Protein AF-A0A2E8ULJ3-F1 (afdb_monomer_lite)

Foldseek 3Di:
DVVVVVVVCVVLVVVLVVQLCAQFAKKWKFDADPVRWTKIWIDGPSLLAQTAIETEPPADQPPPQDIDMDTPQDDDPAQPDDRFGGWHDWDSSHPNGKTWTWGNQDPVSQWTWIWIDASQFTATLNDTDGGDSYHYHYHYSVSTHRDDDDDVVVRVVVNDDPVVVVVVVCVVVVVVVVVVVVVPDDPDDDDDDDD

pLDDT: mean 82.96, std 14.12, range [41.94, 97.5]

Radius of gyration: 25.1 Å; chains: 1; bounding box: 86×31×74 Å

Secondary structure (DSSP, 8-state):
-HHHHHHHHHHHHHHHHHHHHTT--EEEEEEE-TTS-EEEEEEETTTTEEEEEEE-TTPPPPTT---EEEEE-S---TTEEETTEEEEEEE-SSTT-EEEEEES--TTSS-BEEEEEETTEEEETTEEE---TT-EEE--GGG-B-SPPPPHHHHHHHH---THHHHHHHHHHHHHHHHHHHTT-----------

Structure (mmCIF, N/CA/C/O backbone):
data_AF-A0A2E8ULJ3-F1
#
_entry.id   AF-A0A2E8ULJ3-F1
#
loop_
_atom_site.group_PDB
_atom_site.id
_atom_site.type_symbol
_atom_site.label_atom_id
_atom_site.label_alt_id
_atom_site.label_comp_id
_atom_site.label_asym_id
_atom_site.label_entity_id
_atom_site.label_seq_id
_atom_site.pdbx_PDB_ins_code
_atom_site.Cartn_x
_atom_site.Cartn_y
_atom_site.Cartn_z
_atom_site.occupancy
_atom_site.B_iso_or_equiv
_atom_site.auth_seq_id
_atom_site.auth_comp_id
_atom_site.auth_asym_id
_atom_site.auth_atom_id
_atom_site.pdbx_PDB_model_num
ATOM 1 N N . MET A 1 1 ? 19.382 2.116 -42.658 1.00 65.25 1 MET A N 1
ATOM 2 C CA . MET A 1 1 ? 19.207 3.024 -41.501 1.00 65.25 1 MET A CA 1
ATOM 3 C C . MET A 1 1 ? 17.878 2.790 -40.793 1.00 65.25 1 MET A C 1
ATOM 5 O O . MET A 1 1 ? 17.922 2.430 -39.629 1.00 65.25 1 MET A O 1
ATOM 9 N N . PHE A 1 2 ? 16.729 2.870 -41.477 1.00 78.81 2 PHE A N 1
ATOM 10 C CA . PHE A 1 2 ? 15.412 2.619 -40.860 1.00 78.81 2 PHE A CA 1
ATOM 11 C C . PHE A 1 2 ? 15.266 1.225 -40.217 1.00 78.81 2 PHE A C 1
ATOM 13 O O . PHE A 1 2 ? 14.928 1.130 -39.045 1.00 78.81 2 PHE A O 1
ATOM 20 N N . ALA A 1 3 ? 15.611 0.147 -40.934 1.00 82.12 3 ALA A N 1
ATOM 21 C CA . ALA A 1 3 ? 15.506 -1.218 -40.400 1.00 82.12 3 ALA A CA 1
ATOM 22 C C . ALA A 1 3 ? 16.392 -1.461 -39.162 1.00 82.12 3 ALA A C 1
ATOM 24 O O . ALA A 1 3 ? 15.977 -2.121 -38.217 1.00 82.12 3 ALA A O 1
ATOM 25 N N . VAL A 1 4 ? 17.595 -0.875 -39.144 1.00 79.38 4 VAL A N 1
ATOM 26 C CA . VAL A 1 4 ? 18.518 -0.952 -37.998 1.00 79.38 4 VAL A CA 1
ATOM 27 C C . VAL A 1 4 ? 17.953 -0.188 -36.799 1.00 79.38 4 VAL A C 1
ATOM 29 O O . VAL A 1 4 ? 18.009 -0.688 -35.681 1.00 79.38 4 VAL A O 1
ATOM 32 N N . ALA A 1 5 ? 17.366 0.990 -37.030 1.00 80.81 5 ALA A N 1
ATOM 33 C CA . ALA A 1 5 ? 16.712 1.765 -35.980 1.00 80.81 5 ALA A CA 1
ATOM 34 C C . ALA A 1 5 ? 15.500 1.024 -35.393 1.00 80.81 5 ALA A C 1
ATOM 36 O O . ALA A 1 5 ? 15.352 0.977 -34.177 1.00 80.81 5 ALA A O 1
ATOM 37 N N . LEU A 1 6 ? 14.676 0.396 -36.238 1.00 85.50 6 LEU A N 1
ATOM 38 C CA . LEU A 1 6 ? 13.510 -0.369 -35.796 1.00 85.50 6 LEU A CA 1
ATOM 39 C C . LEU A 1 6 ? 13.909 -1.610 -34.984 1.00 85.50 6 LEU A C 1
ATOM 41 O O . LEU A 1 6 ? 13.332 -1.860 -33.930 1.00 85.50 6 LEU A O 1
ATOM 45 N N . ALA A 1 7 ? 14.929 -2.350 -35.434 1.00 80.50 7 ALA A N 1
ATOM 46 C CA . ALA A 1 7 ? 15.459 -3.501 -34.704 1.00 80.50 7 ALA A CA 1
ATOM 47 C C . ALA A 1 7 ? 16.068 -3.093 -33.351 1.00 80.50 7 ALA A C 1
ATOM 49 O O . ALA A 1 7 ? 15.792 -3.725 -32.333 1.00 80.50 7 ALA A O 1
ATOM 50 N N . GLY A 1 8 ? 16.847 -2.005 -33.323 1.00 79.44 8 GLY A N 1
ATOM 51 C CA . GLY A 1 8 ? 17.406 -1.459 -32.086 1.00 79.44 8 GLY A CA 1
ATOM 52 C C . GLY A 1 8 ? 16.325 -0.993 -31.109 1.00 79.44 8 GLY A C 1
ATOM 53 O O . GLY A 1 8 ? 16.391 -1.313 -29.925 1.00 79.44 8 GLY A O 1
ATOM 54 N N . TYR A 1 9 ? 15.298 -0.298 -31.606 1.00 81.50 9 TYR A N 1
ATOM 55 C CA . TYR A 1 9 ? 14.150 0.115 -30.800 1.00 81.50 9 TYR A CA 1
ATOM 56 C C . TYR A 1 9 ? 13.403 -1.088 -30.219 1.00 81.50 9 TYR A C 1
ATOM 58 O O . TYR A 1 9 ? 13.153 -1.115 -29.019 1.00 81.50 9 TYR A O 1
ATOM 66 N N . GLY A 1 10 ? 13.095 -2.101 -31.036 1.00 83.38 10 GLY A N 1
ATOM 67 C CA . GLY A 1 10 ? 12.397 -3.304 -30.583 1.00 83.38 10 GLY A CA 1
ATOM 68 C C . GLY A 1 10 ? 13.157 -4.054 -29.489 1.00 83.38 10 GLY A C 1
ATOM 69 O O . GLY A 1 10 ? 12.551 -4.469 -28.503 1.00 83.38 10 GLY A O 1
ATOM 70 N N . LEU A 1 11 ? 14.484 -4.168 -29.614 1.00 81.69 11 LEU A N 1
ATOM 71 C CA . LEU A 1 11 ? 15.328 -4.793 -28.593 1.00 81.69 11 LEU A CA 1
ATOM 72 C C . LEU A 1 11 ? 15.318 -3.997 -27.281 1.00 81.69 11 LEU A C 1
ATOM 74 O O . LEU A 1 11 ? 15.063 -4.567 -26.223 1.00 81.69 11 LEU A O 1
ATOM 78 N N . LEU A 1 12 ? 15.558 -2.683 -27.345 1.00 81.62 12 LEU A N 1
ATOM 79 C CA . LEU A 1 12 ? 15.565 -1.818 -26.160 1.00 81.62 12 LEU A CA 1
ATOM 80 C C . LEU A 1 12 ? 14.196 -1.778 -25.475 1.00 81.62 12 LEU A C 1
ATOM 82 O O . LEU A 1 12 ? 14.127 -1.854 -24.254 1.00 81.62 12 LEU A O 1
ATOM 86 N N . TYR A 1 13 ? 13.118 -1.705 -26.255 1.00 81.00 13 TYR A N 1
ATOM 87 C CA . TYR A 1 13 ? 11.753 -1.732 -25.740 1.00 81.00 13 TYR A CA 1
ATOM 88 C C . TYR A 1 13 ? 11.424 -3.068 -25.068 1.00 81.00 13 TYR A C 1
ATOM 90 O O . TYR A 1 13 ? 10.817 -3.082 -24.002 1.00 81.00 13 TYR A O 1
ATOM 98 N N . SER A 1 14 ? 11.855 -4.189 -25.655 1.00 75.44 14 SER A N 1
ATOM 99 C CA . SER A 1 14 ? 11.634 -5.515 -25.065 1.00 75.44 14 SER A CA 1
ATOM 100 C C . SER A 1 14 ? 12.354 -5.637 -23.720 1.00 75.44 14 SER A C 1
ATOM 102 O O . SER A 1 14 ? 11.723 -5.995 -22.728 1.00 75.44 14 SER A O 1
ATOM 104 N N . LEU A 1 15 ? 13.627 -5.229 -23.655 1.00 77.50 15 LEU A N 1
ATOM 105 C CA . LEU A 1 15 ? 14.408 -5.213 -22.413 1.00 77.50 15 LEU A CA 1
ATOM 106 C C . LEU A 1 15 ? 13.792 -4.290 -21.351 1.00 77.50 15 LEU A C 1
ATOM 108 O O . LEU A 1 15 ? 13.643 -4.695 -20.203 1.00 77.50 15 LEU A O 1
ATOM 112 N N . ASP A 1 16 ? 13.391 -3.071 -21.723 1.00 73.94 16 ASP A N 1
ATOM 113 C CA . ASP A 1 16 ? 12.694 -2.145 -20.819 1.00 73.94 16 ASP A CA 1
ATOM 114 C C . ASP A 1 16 ? 11.387 -2.763 -20.305 1.00 73.94 16 ASP A C 1
ATOM 116 O O . ASP A 1 16 ? 11.124 -2.748 -19.106 1.00 73.94 16 ASP A O 1
ATOM 120 N N . SER A 1 17 ? 10.597 -3.390 -21.179 1.00 73.06 17 SER A N 1
ATOM 121 C CA . SER A 1 17 ? 9.335 -4.023 -20.792 1.00 73.06 17 SER A CA 1
ATOM 122 C C . SER A 1 17 ? 9.520 -5.175 -19.797 1.00 73.06 17 SER A C 1
ATOM 124 O O . SER A 1 17 ? 8.713 -5.324 -18.878 1.00 73.06 17 SER A O 1
ATOM 126 N N . GLU A 1 18 ? 10.595 -5.956 -19.928 1.00 71.88 18 GLU A N 1
ATOM 127 C CA . GLU A 1 18 ? 10.943 -7.028 -18.992 1.00 71.88 18 GLU A CA 1
ATOM 128 C C . GLU A 1 18 ? 11.419 -6.466 -17.651 1.00 71.88 18 GLU A C 1
ATOM 130 O O . GLU A 1 18 ? 10.955 -6.906 -16.598 1.00 71.88 18 GLU A O 1
ATOM 135 N N . LEU A 1 19 ? 12.264 -5.431 -17.675 1.00 70.88 19 LEU A N 1
ATOM 136 C CA . LEU A 1 19 ? 12.710 -4.735 -16.467 1.00 70.88 19 LEU A CA 1
ATOM 137 C C . LEU A 1 19 ? 11.534 -4.117 -15.701 1.00 70.88 19 LEU A C 1
ATOM 139 O O . LEU A 1 19 ? 11.497 -4.197 -14.475 1.00 70.88 19 LEU A O 1
ATOM 143 N N . ARG A 1 20 ? 10.548 -3.549 -16.408 1.00 69.81 20 ARG A N 1
ATOM 144 C CA . ARG A 1 20 ? 9.332 -2.978 -15.805 1.00 69.81 20 ARG A CA 1
ATOM 145 C C . ARG A 1 20 ? 8.455 -4.021 -15.126 1.00 69.81 20 ARG A C 1
ATOM 147 O O . ARG A 1 20 ? 7.898 -3.726 -14.069 1.00 69.81 20 ARG A O 1
ATOM 154 N N . ARG A 1 21 ? 8.345 -5.226 -15.703 1.00 67.44 21 ARG A N 1
ATOM 155 C CA . ARG A 1 21 ? 7.609 -6.351 -15.091 1.00 67.44 21 ARG A CA 1
ATOM 156 C C . ARG A 1 21 ? 8.246 -6.809 -13.780 1.00 67.44 21 ARG A C 1
ATOM 158 O O . ARG A 1 21 ? 7.522 -7.295 -12.914 1.00 67.44 21 ARG A O 1
ATOM 165 N N . GLY A 1 22 ? 9.545 -6.554 -13.606 1.00 72.12 22 GLY A N 1
ATOM 166 C CA . GLY A 1 22 ? 10.228 -6.549 -12.316 1.00 72.12 22 GLY A CA 1
ATOM 167 C C . GLY A 1 22 ? 9.938 -7.775 -11.448 1.00 72.12 22 GLY A C 1
ATOM 168 O O . GLY A 1 22 ? 9.750 -8.885 -11.936 1.00 72.12 22 GLY A O 1
ATOM 169 N N . ALA A 1 23 ? 9.888 -7.562 -10.135 1.00 80.88 23 ALA A N 1
ATOM 170 C CA . ALA A 1 23 ? 9.637 -8.606 -9.139 1.00 80.88 23 ALA A CA 1
ATOM 171 C C . ALA A 1 23 ? 8.136 -8.936 -8.951 1.00 80.88 23 ALA A C 1
ATOM 173 O O . ALA A 1 23 ? 7.778 -9.602 -7.978 1.00 80.88 23 ALA A O 1
ATOM 174 N N . GLY A 1 24 ? 7.261 -8.460 -9.846 1.00 89.19 24 GLY A N 1
ATOM 175 C CA . GLY A 1 24 ? 5.804 -8.488 -9.681 1.00 89.19 24 GLY A CA 1
ATOM 176 C C . GLY A 1 24 ? 5.277 -7.347 -8.795 1.00 89.19 24 GLY A C 1
ATOM 177 O O . GLY A 1 24 ? 6.071 -6.653 -8.159 1.00 89.19 24 GLY A O 1
ATOM 178 N N . PRO A 1 25 ? 3.958 -7.099 -8.772 1.00 94.31 25 PRO A N 1
ATOM 179 C CA . PRO A 1 25 ? 3.348 -5.985 -8.042 1.00 94.31 25 PRO A CA 1
ATOM 180 C C . PRO A 1 25 ? 3.240 -6.238 -6.536 1.00 94.31 25 PRO A C 1
ATOM 182 O O . PRO A 1 25 ? 3.412 -7.358 -6.058 1.00 94.31 25 PRO A O 1
ATOM 185 N N . TRP A 1 26 ? 2.902 -5.186 -5.789 1.00 95.94 26 TRP A N 1
ATOM 186 C CA . TRP A 1 26 ? 2.407 -5.337 -4.423 1.00 95.94 26 TRP A CA 1
ATOM 187 C C . TRP A 1 26 ? 0.987 -5.910 -4.431 1.00 95.94 26 TRP A C 1
ATOM 189 O O . TRP A 1 26 ? 0.138 -5.467 -5.210 1.00 95.94 26 TRP A O 1
ATOM 199 N N . GLU A 1 27 ? 0.717 -6.837 -3.520 1.00 96.94 27 GLU A N 1
ATOM 200 C CA . GLU A 1 27 ? -0.622 -7.341 -3.225 1.00 96.94 27 GLU A CA 1
ATOM 201 C C . GLU A 1 27 ? -0.965 -7.070 -1.763 1.00 96.94 27 GLU A C 1
ATOM 203 O O . GLU A 1 27 ? -0.152 -7.296 -0.865 1.00 96.94 27 GLU A O 1
ATOM 208 N N . MET A 1 28 ? -2.171 -6.563 -1.519 1.00 97.06 28 MET A N 1
ATOM 209 C CA . MET A 1 28 ? -2.672 -6.278 -0.180 1.00 97.06 28 MET A CA 1
ATOM 210 C C . MET A 1 28 ? -4.058 -6.874 0.011 1.00 97.06 28 MET A C 1
ATOM 212 O O . MET A 1 28 ? -5.015 -6.460 -0.643 1.00 97.06 28 MET A O 1
ATOM 216 N N . ASP A 1 29 ? -4.168 -7.805 0.950 1.00 96.88 29 ASP A N 1
ATOM 217 C CA . ASP A 1 29 ? -5.441 -8.351 1.399 1.00 96.88 29 ASP A CA 1
ATOM 218 C C . ASP A 1 29 ? -5.958 -7.520 2.568 1.00 96.88 29 ASP A C 1
ATOM 220 O O . ASP A 1 29 ? -5.349 -7.484 3.637 1.00 96.88 29 ASP A O 1
ATOM 224 N N . PHE A 1 30 ? -7.106 -6.884 2.379 1.00 96.81 30 PHE A N 1
ATOM 225 C CA . PHE A 1 30 ? -7.860 -6.230 3.437 1.00 96.81 30 PHE A CA 1
ATOM 226 C C . PHE A 1 30 ? -8.844 -7.250 3.995 1.00 96.81 30 PHE A C 1
ATOM 228 O O . PHE A 1 30 ? -9.686 -7.769 3.258 1.00 96.81 30 PHE A O 1
ATOM 235 N N . ALA A 1 31 ? -8.746 -7.547 5.285 1.00 95.81 31 ALA A N 1
ATO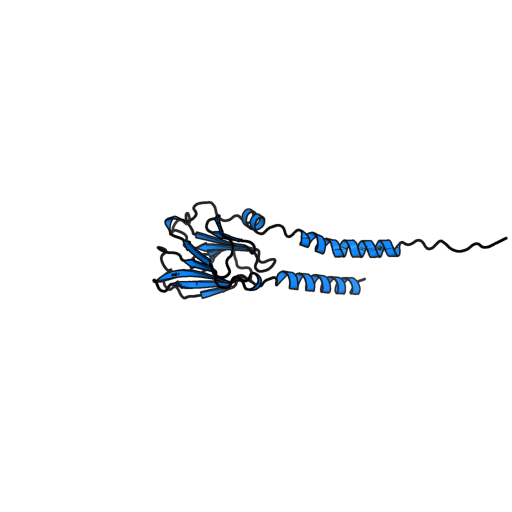M 236 C CA . ALA A 1 31 ? -9.550 -8.567 5.939 1.00 95.81 31 ALA A CA 1
ATOM 237 C C . ALA A 1 31 ? -9.887 -8.177 7.383 1.00 95.81 31 ALA A C 1
ATOM 239 O O . ALA A 1 31 ? -9.540 -7.099 7.866 1.00 95.81 31 ALA A O 1
ATOM 240 N N . VAL A 1 32 ? -10.578 -9.086 8.063 1.00 94.06 32 VAL A N 1
ATOM 241 C CA . VAL A 1 32 ? -10.870 -9.010 9.495 1.00 94.06 32 VAL A CA 1
ATOM 242 C C . VAL A 1 32 ? -10.099 -10.126 10.195 1.00 94.06 32 VAL A C 1
ATOM 244 O O . VAL A 1 32 ? -10.038 -11.250 9.685 1.00 94.06 32 VAL A O 1
ATOM 247 N N . SER A 1 33 ? -9.478 -9.823 11.331 1.00 91.25 33 SER A N 1
ATOM 248 C CA . SER A 1 33 ? -8.819 -10.815 12.177 1.00 91.25 33 SER A CA 1
ATOM 249 C C . SER A 1 33 ? -9.853 -11.704 12.879 1.00 91.25 33 SER A C 1
ATOM 251 O O . SER A 1 33 ? -11.041 -11.381 12.946 1.00 91.25 33 SER A O 1
ATOM 253 N N . GLY A 1 34 ? -9.413 -12.825 13.457 1.00 84.94 34 GLY A N 1
ATOM 254 C CA . GLY A 1 34 ? -10.296 -13.688 14.256 1.00 84.94 34 GLY A CA 1
ATOM 255 C C . GLY A 1 34 ? -10.888 -12.994 15.493 1.00 84.94 34 GLY A C 1
ATOM 256 O O . GLY A 1 34 ? -11.912 -13.438 16.003 1.00 84.94 34 GLY A O 1
ATOM 257 N N . ALA A 1 35 ? -10.274 -11.895 15.944 1.00 85.75 35 ALA A N 1
ATOM 258 C CA . ALA A 1 35 ? -10.754 -11.059 17.043 1.00 85.75 35 ALA A CA 1
ATOM 259 C C . ALA A 1 35 ? -11.716 -9.942 16.588 1.00 85.75 35 ALA A C 1
ATOM 261 O O . ALA A 1 35 ? -12.191 -9.174 17.419 1.00 85.75 35 ALA A O 1
ATOM 262 N N . GLY A 1 36 ? -12.011 -9.838 15.287 1.00 88.19 36 GLY A N 1
ATOM 263 C CA . GLY A 1 36 ? -12.854 -8.776 14.733 1.00 88.19 36 GLY A CA 1
ATOM 264 C C . GLY A 1 36 ? -12.107 -7.480 14.398 1.00 88.19 36 GLY A C 1
ATOM 265 O O . GLY A 1 36 ? -12.742 -6.507 14.000 1.00 88.19 36 GLY A O 1
ATOM 266 N N . GLU A 1 37 ? -10.778 -7.450 14.534 1.00 92.75 37 GLU A N 1
ATOM 267 C CA . GLU A 1 37 ? -9.961 -6.258 14.267 1.00 92.75 37 GLU A CA 1
ATOM 268 C C . GLU A 1 37 ? -9.667 -6.119 12.759 1.00 92.75 37 GLU A C 1
ATOM 270 O O . GLU A 1 37 ? -9.481 -7.133 12.074 1.00 92.75 37 GLU A O 1
ATOM 275 N N . PRO A 1 38 ? -9.595 -4.897 12.202 1.00 96.00 38 PRO A N 1
ATOM 276 C CA . PRO A 1 38 ? -9.147 -4.699 10.830 1.00 96.00 38 PRO A CA 1
ATOM 277 C C . PRO A 1 38 ? -7.704 -5.164 10.639 1.00 96.00 38 PRO A C 1
ATOM 279 O O . PRO A 1 38 ? -6.816 -4.835 11.429 1.00 96.00 38 PRO A O 1
ATOM 282 N N . VAL A 1 39 ? -7.458 -5.900 9.555 1.00 96.25 39 VAL A N 1
ATOM 283 C CA . VAL A 1 39 ? -6.127 -6.415 9.246 1.00 96.25 39 VAL A CA 1
ATOM 284 C C . VAL A 1 39 ? -5.786 -6.270 7.774 1.00 96.25 39 VAL A C 1
ATOM 286 O O . VAL A 1 39 ? -6.628 -6.438 6.889 1.00 96.25 39 VAL A O 1
ATOM 289 N N . VAL A 1 40 ? -4.526 -5.947 7.513 1.00 97.19 40 VAL A N 1
ATOM 290 C CA . VAL A 1 40 ? -3.972 -5.798 6.172 1.00 97.19 40 VAL A CA 1
ATOM 291 C C . VAL A 1 40 ? -2.800 -6.751 6.022 1.00 97.19 40 VAL A C 1
ATOM 293 O O . VAL A 1 40 ? -1.822 -6.652 6.758 1.00 97.19 40 VAL A O 1
ATOM 296 N N . ARG A 1 41 ? -2.868 -7.663 5.051 1.00 97.12 41 ARG A N 1
ATOM 297 C CA . ARG A 1 41 ? -1.767 -8.583 4.741 1.00 97.12 41 ARG A CA 1
ATOM 298 C C . ARG A 1 41 ? -1.107 -8.184 3.441 1.00 97.12 41 ARG A C 1
ATOM 300 O O . ARG A 1 41 ? -1.769 -8.095 2.416 1.00 97.12 41 ARG A O 1
ATOM 307 N N . ILE A 1 42 ? 0.197 -7.974 3.486 1.00 97.50 42 ILE A N 1
ATOM 308 C CA . ILE A 1 42 ? 1.011 -7.557 2.351 1.00 97.50 42 ILE A CA 1
ATOM 309 C C . ILE A 1 42 ? 1.758 -8.772 1.810 1.00 97.50 42 ILE A C 1
ATOM 311 O O . ILE A 1 42 ? 2.431 -9.490 2.560 1.00 97.50 42 ILE A O 1
ATOM 315 N N . ARG A 1 43 ? 1.667 -8.980 0.498 1.00 96.88 43 ARG A N 1
ATOM 316 C CA . ARG A 1 43 ? 2.436 -9.978 -0.241 1.00 96.88 43 ARG A CA 1
ATOM 317 C C . ARG A 1 43 ? 3.194 -9.333 -1.389 1.00 96.88 43 ARG A C 1
ATOM 319 O O . ARG A 1 43 ? 2.740 -8.369 -2.004 1.00 96.88 43 ARG A O 1
ATOM 326 N N . GLN A 1 44 ? 4.368 -9.886 -1.652 1.00 95.19 44 GLN A N 1
ATOM 327 C CA . GLN A 1 44 ? 5.198 -9.556 -2.796 1.00 95.19 44 GLN A CA 1
ATOM 328 C C . GLN A 1 44 ? 6.119 -10.756 -3.051 1.00 95.19 44 GLN A C 1
ATOM 330 O O . GLN A 1 44 ? 7.005 -11.061 -2.246 1.00 95.19 44 GLN A O 1
ATOM 335 N N . GLU A 1 45 ? 5.878 -11.472 -4.148 1.00 91.62 45 GLU A N 1
ATOM 336 C CA . GLU A 1 45 ? 6.552 -12.744 -4.421 1.00 91.62 45 GLU A CA 1
ATOM 337 C C . GLU A 1 45 ? 8.044 -12.584 -4.735 1.00 91.62 45 GLU A C 1
ATOM 339 O O . GLU A 1 45 ? 8.865 -13.293 -4.151 1.00 91.62 45 GLU A O 1
ATOM 344 N N . GLY A 1 46 ? 8.426 -11.646 -5.608 1.00 88.31 46 GLY A N 1
ATOM 345 C CA . GLY A 1 46 ? 9.822 -11.496 -6.035 1.00 88.31 46 GLY A CA 1
ATOM 346 C C . GLY A 1 46 ? 10.790 -10.962 -4.964 1.00 88.31 46 GLY A C 1
ATOM 347 O O . GLY A 1 46 ? 12.001 -11.072 -5.128 1.00 88.31 46 GLY A O 1
ATOM 348 N N . LEU A 1 47 ? 10.281 -10.437 -3.849 1.00 89.69 47 LEU A N 1
ATOM 349 C CA . LEU A 1 47 ? 11.006 -10.039 -2.638 1.00 89.69 47 LEU A CA 1
ATOM 350 C C . LEU A 1 47 ? 10.903 -11.110 -1.537 1.00 89.69 47 LEU A C 1
ATOM 352 O O . LEU A 1 47 ? 11.474 -10.946 -0.460 1.00 89.69 47 LEU A O 1
ATOM 356 N N . GLY A 1 48 ? 10.168 -12.203 -1.774 1.00 91.69 48 GLY A N 1
ATOM 357 C CA . GLY A 1 48 ? 9.978 -13.290 -0.814 1.00 91.69 48 GLY A CA 1
ATOM 358 C C . GLY A 1 48 ? 9.053 -12.948 0.361 1.00 91.69 48 GLY A C 1
ATOM 359 O O . GLY A 1 48 ? 9.109 -13.619 1.394 1.00 91.69 48 GLY A O 1
ATOM 360 N N . ILE A 1 49 ? 8.203 -11.926 0.230 1.00 94.31 49 ILE A N 1
ATOM 361 C CA . ILE A 1 49 ? 7.250 -11.492 1.259 1.00 94.31 49 ILE A CA 1
ATOM 362 C C . ILE A 1 49 ? 5.938 -12.255 1.051 1.00 94.31 49 ILE A C 1
ATOM 364 O O . ILE A 1 49 ? 5.156 -11.957 0.154 1.00 94.31 49 ILE A O 1
ATOM 368 N N . SER A 1 50 ? 5.686 -13.262 1.886 1.00 92.62 50 SER A N 1
ATOM 369 C CA . SER A 1 50 ? 4.537 -14.172 1.721 1.00 92.62 50 SER A CA 1
ATOM 370 C C . SER A 1 50 ? 3.280 -13.768 2.499 1.00 92.62 50 SER A C 1
ATOM 372 O O . SER A 1 50 ? 2.215 -14.354 2.299 1.00 92.62 50 SER A O 1
ATOM 374 N N . GLY A 1 51 ? 3.391 -12.792 3.398 1.00 91.62 51 GLY A N 1
ATOM 375 C CA . GLY A 1 51 ? 2.283 -12.347 4.239 1.00 91.62 51 GLY A CA 1
ATOM 376 C C . GLY A 1 51 ? 2.783 -11.569 5.444 1.00 91.62 51 GLY A C 1
ATOM 377 O O . GLY A 1 51 ? 2.805 -12.102 6.547 1.00 91.62 51 GLY A O 1
ATOM 378 N N . PHE A 1 52 ? 3.238 -10.340 5.218 1.00 95.94 52 PHE A N 1
ATOM 379 C CA . PHE A 1 52 ? 3.491 -9.397 6.303 1.00 95.94 52 PHE A CA 1
ATOM 380 C C . PHE A 1 52 ? 2.149 -8.825 6.767 1.00 95.94 52 PHE A C 1
ATOM 382 O O . PHE A 1 52 ? 1.416 -8.260 5.960 1.00 95.94 52 PHE A O 1
ATOM 389 N N . GLU A 1 53 ? 1.812 -8.988 8.038 1.00 96.38 53 GLU A N 1
ATOM 390 C CA . GLU A 1 53 ? 0.508 -8.646 8.598 1.00 96.38 53 GLU A CA 1
ATOM 391 C C . GLU A 1 53 ? 0.585 -7.336 9.385 1.00 96.38 53 GLU A C 1
ATOM 393 O O . GLU A 1 53 ? 1.490 -7.132 10.194 1.00 96.38 53 GLU A O 1
ATOM 398 N N . ILE A 1 54 ? -0.354 -6.429 9.122 1.00 96.62 54 ILE A N 1
ATOM 399 C CA . ILE A 1 54 ? -0.544 -5.198 9.880 1.00 96.62 54 ILE A CA 1
ATOM 400 C C . ILE A 1 54 ? -1.939 -5.234 10.491 1.00 96.62 54 ILE A C 1
ATOM 402 O O . ILE A 1 54 ? -2.936 -5.138 9.772 1.00 96.62 54 ILE A O 1
ATOM 406 N N . GLU A 1 55 ? -2.001 -5.367 11.809 1.00 96.38 55 GLU A N 1
ATOM 407 C CA . GLU A 1 55 ? -3.240 -5.310 12.579 1.00 96.38 55 GLU A CA 1
ATOM 408 C C . GLU A 1 55 ? -3.488 -3.893 13.083 1.00 96.38 55 GLU A C 1
ATOM 410 O O . GLU A 1 55 ? -2.559 -3.198 13.507 1.00 96.38 55 GLU A O 1
ATOM 415 N N . PHE A 1 56 ? -4.752 -3.483 13.079 1.00 95.88 56 PHE A N 1
ATOM 416 C CA . PHE A 1 56 ? -5.183 -2.170 13.543 1.00 95.88 56 PHE A CA 1
ATOM 417 C C . PHE A 1 56 ? -6.110 -2.315 14.755 1.00 95.88 56 PHE A C 1
ATOM 419 O O . PHE A 1 56 ? -7.324 -2.136 14.623 1.00 95.88 56 PHE A O 1
ATOM 426 N N . PRO A 1 57 ? -5.573 -2.675 15.935 1.00 92.94 57 PRO A N 1
ATOM 427 C CA . PRO A 1 57 ? -6.368 -2.700 17.153 1.00 92.94 57 PRO A CA 1
ATOM 428 C C . PRO A 1 57 ? -6.964 -1.316 17.424 1.00 92.94 57 PRO A C 1
ATOM 430 O O . PRO A 1 57 ? -6.333 -0.286 17.173 1.00 92.94 57 PRO A O 1
ATOM 433 N N . ASP A 1 58 ? -8.178 -1.309 17.967 1.00 90.44 58 ASP A N 1
ATOM 434 C CA . ASP A 1 58 ? -8.945 -0.108 18.316 1.00 90.44 58 ASP A CA 1
ATOM 435 C C . ASP A 1 58 ? -9.440 0.736 17.117 1.00 90.44 58 ASP A C 1
ATOM 437 O O . ASP A 1 58 ? -10.109 1.750 17.322 1.00 90.44 58 ASP A O 1
ATOM 441 N N . GLU A 1 59 ? -9.174 0.334 15.867 1.00 93.19 59 GLU A N 1
ATOM 442 C CA . GLU A 1 59 ? -9.772 0.981 14.694 1.00 93.19 59 GLU A CA 1
ATOM 443 C C . GLU A 1 59 ? -11.168 0.437 14.383 1.00 93.19 59 GLU A C 1
ATOM 445 O O . GLU A 1 59 ? -11.445 -0.762 14.461 1.00 93.19 59 GLU A O 1
ATOM 450 N N . ALA A 1 60 ? -12.059 1.339 13.973 1.00 89.75 60 ALA A N 1
ATOM 451 C CA . ALA A 1 60 ? -13.405 0.971 13.569 1.00 89.75 60 ALA A CA 1
ATOM 452 C C . ALA A 1 60 ? -13.407 0.362 12.161 1.00 89.75 60 ALA A C 1
ATOM 454 O O . ALA A 1 60 ? -12.839 0.921 11.219 1.00 89.75 60 ALA A O 1
ATOM 455 N N . MET A 1 61 ? -14.109 -0.761 12.004 1.00 90.00 61 MET A N 1
ATOM 456 C CA . MET A 1 61 ? -14.378 -1.333 10.689 1.00 90.00 61 MET A CA 1
ATOM 457 C C . MET A 1 61 ? -15.306 -0.398 9.894 1.00 90.00 61 MET A C 1
ATOM 459 O O . MET A 1 61 ? -16.318 0.044 10.445 1.00 90.00 61 MET A O 1
ATOM 463 N N . PRO A 1 62 ? -15.023 -0.113 8.611 1.00 87.88 62 PRO A N 1
ATOM 464 C CA . PRO A 1 62 ? -15.959 0.612 7.760 1.00 87.88 62 PRO A CA 1
ATOM 465 C C . PRO A 1 62 ? -17.307 -0.113 7.669 1.00 87.88 62 PRO A C 1
ATOM 467 O O . PRO A 1 62 ? -17.360 -1.344 7.581 1.00 87.88 62 PRO A O 1
ATOM 470 N N . GLU A 1 63 ? -18.403 0.646 7.653 1.00 86.06 63 GLU A N 1
ATOM 471 C CA . GLU A 1 63 ? -19.741 0.079 7.483 1.00 86.06 63 GLU A CA 1
ATOM 472 C C . GLU A 1 63 ? -19.842 -0.689 6.157 1.00 86.06 63 GLU A C 1
ATOM 474 O O . GLU A 1 63 ? -19.441 -0.200 5.101 1.00 86.06 63 GLU A O 1
ATOM 479 N N . GLY A 1 64 ? -20.368 -1.916 6.215 1.00 86.69 64 GLY A N 1
ATOM 480 C CA . GLY A 1 64 ? -20.515 -2.770 5.034 1.00 86.69 64 GLY A CA 1
ATOM 481 C C . GLY A 1 64 ? -19.197 -3.289 4.450 1.00 86.69 64 GLY A C 1
ATOM 482 O O . GLY A 1 64 ? -19.169 -3.674 3.282 1.00 86.69 64 GLY A O 1
ATOM 483 N N . PHE A 1 65 ? -18.107 -3.298 5.227 1.00 91.81 65 PHE A N 1
ATOM 484 C CA . PHE A 1 65 ? -16.823 -3.825 4.774 1.00 91.81 65 PHE A CA 1
ATOM 485 C C . PHE A 1 65 ? -16.932 -5.276 4.277 1.00 91.81 65 PHE A C 1
ATOM 487 O O . PHE A 1 65 ? -17.441 -6.162 4.965 1.00 91.81 65 PHE A O 1
ATOM 494 N N . VAL A 1 66 ? -16.374 -5.512 3.089 1.00 91.12 66 VAL A N 1
ATOM 495 C CA . VAL A 1 66 ? -16.189 -6.839 2.501 1.00 91.12 66 VAL A CA 1
ATOM 496 C C . VAL A 1 66 ? -14.691 -7.040 2.271 1.00 91.12 66 VAL A C 1
ATOM 498 O O . VAL A 1 66 ? -14.065 -6.161 1.664 1.00 91.12 66 VAL A O 1
ATOM 501 N N . PRO A 1 67 ? -14.106 -8.170 2.716 1.00 94.69 67 PRO A N 1
ATOM 502 C CA . PRO A 1 67 ? -12.709 -8.480 2.454 1.00 94.69 67 PRO A CA 1
ATOM 503 C C . PRO A 1 67 ? -12.368 -8.365 0.970 1.00 94.69 67 PRO A C 1
ATOM 505 O O . PRO A 1 67 ? -13.109 -8.842 0.107 1.00 94.69 67 PRO A O 1
ATOM 508 N N . LYS A 1 68 ? -11.243 -7.718 0.670 1.00 95.38 68 LYS A N 1
ATOM 509 C CA . LYS A 1 68 ? -10.839 -7.421 -0.704 1.00 95.38 68 LYS A CA 1
ATOM 510 C C . LYS A 1 68 ? -9.330 -7.484 -0.843 1.00 95.38 68 LYS A C 1
ATOM 512 O O . LYS A 1 68 ? -8.611 -6.882 -0.052 1.00 95.38 68 LYS A O 1
ATOM 517 N N . THR A 1 69 ? -8.870 -8.138 -1.899 1.00 96.62 69 THR A N 1
ATOM 518 C CA . THR A 1 69 ? -7.472 -8.094 -2.330 1.00 96.62 69 THR A CA 1
ATOM 519 C C . THR A 1 69 ? -7.293 -6.981 -3.353 1.00 96.62 69 THR A C 1
ATOM 521 O O . THR A 1 69 ? -8.056 -6.884 -4.318 1.00 96.62 69 THR A O 1
ATOM 524 N N . LEU A 1 70 ? -6.298 -6.125 -3.140 1.00 95.94 70 LEU A N 1
ATOM 525 C CA . LEU A 1 70 ? -5.853 -5.128 -4.105 1.00 95.94 70 LEU A CA 1
ATOM 526 C C . LEU A 1 70 ? -4.473 -5.500 -4.628 1.00 95.94 70 LEU A C 1
ATOM 528 O O . LEU A 1 70 ? -3.574 -5.810 -3.850 1.00 95.94 70 LEU A O 1
ATOM 532 N N . ARG A 1 71 ? -4.312 -5.418 -5.947 1.00 95.81 71 ARG A N 1
ATOM 533 C CA . ARG A 1 71 ? -3.035 -5.576 -6.637 1.00 95.81 71 ARG A CA 1
ATOM 534 C C . ARG A 1 71 ? -2.653 -4.234 -7.253 1.00 95.81 71 ARG A C 1
ATOM 536 O O . ARG A 1 71 ? -3.505 -3.569 -7.838 1.00 95.81 71 ARG A O 1
ATOM 543 N N . PHE A 1 72 ? -1.405 -3.819 -7.065 1.00 94.12 72 PHE A N 1
ATOM 544 C CA . PHE A 1 72 ? -0.915 -2.502 -7.480 1.00 94.12 72 PHE A CA 1
ATOM 545 C C . PHE A 1 72 ? 0.006 -2.624 -8.693 1.00 94.12 72 PHE A C 1
ATOM 547 O O . PHE A 1 72 ? 1.227 -2.542 -8.575 1.00 94.12 72 PHE A O 1
ATOM 554 N N . ASP A 1 73 ? -0.585 -2.859 -9.859 1.00 92.00 73 ASP A N 1
ATOM 555 C CA . ASP A 1 73 ? 0.119 -2.936 -11.143 1.00 92.00 73 ASP A CA 1
ATOM 556 C C . ASP A 1 73 ? -0.367 -1.915 -12.178 1.00 92.00 73 ASP A C 1
ATOM 558 O O . ASP A 1 73 ? 0.300 -1.700 -13.189 1.00 92.00 73 ASP A O 1
ATOM 562 N N . GLU A 1 74 ? -1.481 -1.238 -11.903 1.00 90.38 74 GLU A N 1
ATOM 563 C CA . GLU A 1 74 ? -2.036 -0.185 -12.747 1.00 90.38 74 GLU A CA 1
ATOM 564 C C . GLU A 1 74 ? -2.092 1.148 -12.002 1.00 90.38 74 GLU A C 1
ATOM 566 O O . GLU A 1 74 ? -2.460 1.224 -10.830 1.00 90.38 74 GLU A O 1
ATOM 571 N N . VAL A 1 75 ? -1.746 2.227 -12.702 1.00 88.44 75 VAL A N 1
ATOM 572 C CA . VAL A 1 75 ? -1.834 3.590 -12.174 1.00 88.44 75 VAL A CA 1
ATOM 573 C C . VAL A 1 75 ? -3.294 3.946 -11.908 1.00 88.44 75 VAL A C 1
ATOM 575 O O . VAL A 1 75 ? -4.111 3.9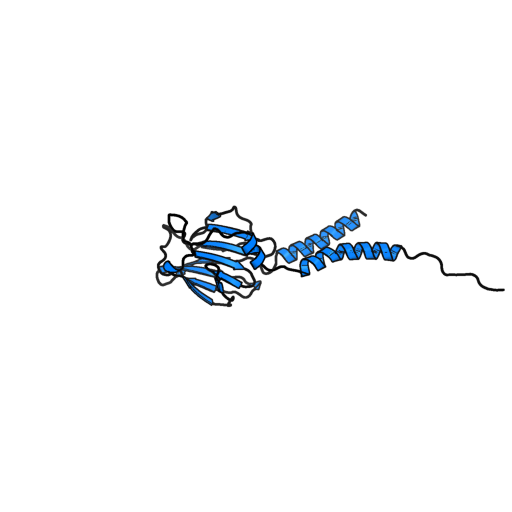52 -12.826 1.00 88.44 75 VAL A O 1
ATOM 578 N N . ALA A 1 76 ? -3.605 4.335 -10.672 1.00 87.69 76 ALA A N 1
ATOM 579 C CA . ALA A 1 76 ? -4.911 4.886 -10.328 1.00 87.69 76 ALA A CA 1
ATOM 580 C C . ALA A 1 76 ? -4.868 6.413 -10.139 1.00 87.69 76 ALA A C 1
ATOM 582 O O . ALA A 1 76 ? -3.806 6.981 -9.840 1.00 87.69 76 ALA A O 1
ATOM 583 N N . PRO A 1 77 ? -6.021 7.100 -10.262 1.00 90.50 77 PRO A N 1
ATOM 584 C CA . PRO A 1 77 ? -6.152 8.497 -9.868 1.00 90.50 77 PRO A CA 1
ATOM 585 C C . PRO A 1 77 ? -5.688 8.736 -8.427 1.00 90.50 77 PRO A C 1
ATOM 587 O O . PRO A 1 77 ? -5.806 7.875 -7.550 1.00 90.50 77 PRO A O 1
ATOM 590 N N . ARG A 1 78 ? -5.185 9.940 -8.153 1.00 85.12 78 ARG A N 1
ATOM 591 C CA . ARG A 1 78 ? -4.790 10.315 -6.793 1.00 85.12 78 ARG A CA 1
ATOM 592 C C . ARG A 1 78 ? -5.991 10.231 -5.845 1.00 85.12 78 ARG A C 1
ATOM 594 O O . ARG A 1 78 ? -7.078 10.680 -6.195 1.00 85.12 78 ARG A O 1
ATOM 601 N N . ASN A 1 79 ? -5.765 9.729 -4.630 1.00 89.75 79 ASN A N 1
ATOM 602 C CA . ASN A 1 79 ? -6.785 9.523 -3.596 1.00 89.75 79 ASN A CA 1
ATOM 603 C C . ASN A 1 79 ? -7.864 8.499 -3.980 1.00 89.75 79 ASN A C 1
ATOM 605 O O . ASN A 1 79 ? -8.990 8.586 -3.491 1.00 89.75 79 ASN A O 1
ATOM 609 N N . THR A 1 80 ? -7.528 7.525 -4.831 1.00 93.81 80 THR A N 1
ATOM 610 C CA . THR A 1 80 ? -8.439 6.417 -5.143 1.00 93.81 80 THR A CA 1
ATOM 611 C C . THR A 1 80 ? -8.833 5.691 -3.848 1.00 93.81 80 THR A C 1
ATOM 613 O O . THR A 1 80 ? -7.939 5.328 -3.076 1.00 93.81 80 THR A O 1
ATOM 616 N N . PRO A 1 81 ? -10.134 5.484 -3.574 1.00 93.69 81 PRO A N 1
ATOM 617 C CA . PRO A 1 81 ? -10.579 4.792 -2.370 1.00 93.69 81 PRO A CA 1
ATOM 618 C C . PRO A 1 81 ? -10.048 3.357 -2.295 1.00 93.69 81 PRO A C 1
ATOM 620 O O . PRO A 1 81 ? -10.090 2.610 -3.273 1.00 93.69 81 PRO A O 1
ATOM 623 N N . VAL A 1 82 ? -9.594 2.962 -1.109 1.00 94.31 82 VAL A N 1
ATOM 624 C CA . VAL A 1 82 ? -9.260 1.575 -0.751 1.00 94.31 82 VAL A CA 1
ATOM 625 C C . VAL A 1 82 ? -10.047 1.194 0.508 1.00 94.31 82 VAL A C 1
ATOM 627 O O . VAL A 1 82 ? -10.527 2.091 1.198 1.00 94.31 82 VAL A O 1
ATOM 630 N N . PRO A 1 83 ? -10.210 -0.098 0.846 1.00 94.56 83 PRO A N 1
ATOM 631 C CA . PRO A 1 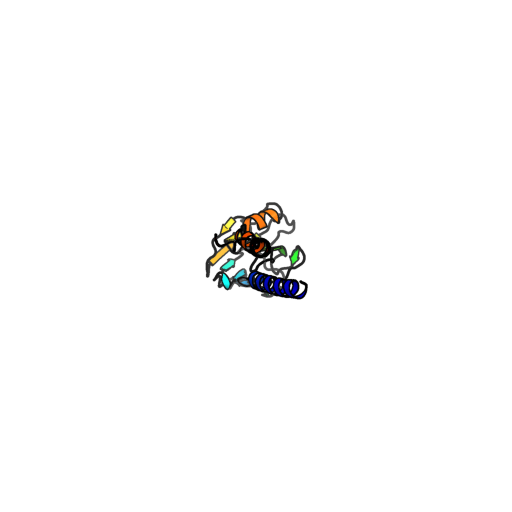83 ? -11.178 -0.503 1.865 1.00 94.56 83 PRO A CA 1
ATOM 632 C C . PRO A 1 83 ? -11.050 0.201 3.223 1.00 94.56 83 PRO A C 1
ATOM 634 O O . PRO A 1 83 ? -12.066 0.550 3.808 1.00 94.56 83 PRO A O 1
ATOM 637 N N . PHE A 1 84 ? -9.832 0.479 3.697 1.00 94.56 84 PHE A N 1
ATOM 638 C CA . PHE A 1 84 ? -9.605 1.195 4.962 1.00 94.56 84 PHE A CA 1
ATOM 639 C C . PHE A 1 84 ? -9.155 2.649 4.785 1.00 94.56 84 PHE A C 1
ATOM 641 O O . PHE A 1 84 ? -8.670 3.259 5.733 1.00 94.56 84 PHE A O 1
ATOM 648 N N . GLY A 1 85 ? -9.269 3.233 3.591 1.00 94.06 85 GLY A N 1
ATOM 649 C CA . GLY A 1 85 ? -8.824 4.605 3.367 1.00 94.06 85 GLY A CA 1
ATOM 650 C C . GLY A 1 85 ? -8.631 4.953 1.899 1.00 94.06 85 GLY A C 1
ATOM 651 O O . GLY A 1 85 ? -9.550 4.829 1.094 1.00 94.06 85 GLY A O 1
ATOM 652 N N . ARG A 1 86 ? -7.442 5.439 1.534 1.00 93.88 86 ARG A N 1
ATOM 653 C CA . ARG A 1 86 ? -7.155 5.891 0.163 1.00 93.88 86 ARG A CA 1
ATOM 654 C C . ARG A 1 86 ? -5.717 5.638 -0.273 1.00 93.88 86 ARG A C 1
ATOM 656 O O . ARG A 1 86 ? -4.788 5.663 0.533 1.00 93.88 86 ARG A O 1
ATOM 663 N N . TRP A 1 87 ? -5.544 5.469 -1.577 1.00 93.94 87 TRP A N 1
ATOM 664 C CA . TRP A 1 87 ? -4.256 5.395 -2.248 1.00 93.94 87 TRP A CA 1
ATOM 665 C C . TRP A 1 87 ? -3.800 6.790 -2.683 1.00 93.94 87 TRP A C 1
ATOM 667 O O . TRP A 1 87 ? -4.405 7.411 -3.559 1.00 93.94 87 TRP A O 1
ATOM 677 N N . VAL A 1 88 ? -2.759 7.317 -2.035 1.00 91.38 88 VAL A N 1
ATOM 678 C CA . VAL A 1 88 ? -2.386 8.740 -2.149 1.00 91.38 88 VAL A CA 1
ATOM 679 C C . VAL A 1 88 ? -1.163 9.002 -3.017 1.00 91.38 88 VAL A C 1
ATOM 681 O O . VAL A 1 88 ? -1.027 10.105 -3.555 1.00 91.38 88 VAL A O 1
ATOM 684 N N . TYR A 1 89 ? -0.291 8.008 -3.171 1.00 91.25 89 TYR A N 1
ATOM 685 C CA . TYR A 1 89 ? 0.888 8.104 -4.020 1.00 91.25 89 TYR A CA 1
ATOM 686 C C . TYR A 1 89 ? 1.289 6.741 -4.581 1.00 91.25 89 TYR A C 1
ATOM 688 O O . TYR A 1 89 ? 1.160 5.715 -3.908 1.00 91.25 89 TYR A O 1
ATOM 696 N N . HIS A 1 90 ? 1.808 6.751 -5.806 1.00 91.75 90 HIS A N 1
ATOM 697 C CA . HIS A 1 90 ? 2.467 5.604 -6.403 1.00 91.75 90 HIS A CA 1
ATOM 698 C C . HIS A 1 90 ? 3.558 5.990 -7.390 1.00 91.75 90 HIS A C 1
ATOM 700 O O . HIS A 1 90 ? 3.495 7.033 -8.040 1.00 91.75 90 HIS A O 1
ATOM 706 N N . ASP A 1 91 ? 4.538 5.100 -7.500 1.00 90.19 91 ASP A N 1
ATOM 707 C CA . ASP A 1 91 ? 5.481 5.042 -8.610 1.00 90.19 91 ASP A CA 1
ATOM 708 C C . ASP A 1 91 ? 5.592 3.584 -9.063 1.00 90.19 91 ASP A C 1
ATOM 710 O O . ASP A 1 91 ? 6.341 2.793 -8.486 1.00 90.19 91 ASP A O 1
ATOM 714 N N . LEU A 1 92 ? 4.797 3.230 -10.074 1.00 89.69 92 LEU A N 1
ATOM 715 C CA . LEU A 1 92 ? 4.736 1.888 -10.663 1.00 89.69 92 LEU A CA 1
ATOM 716 C C . LEU A 1 92 ? 5.577 1.777 -11.944 1.00 89.69 92 LEU A C 1
ATOM 718 O O . LEU A 1 92 ? 5.348 0.892 -12.764 1.00 89.69 92 LEU A O 1
ATOM 722 N N . THR A 1 93 ? 6.549 2.678 -12.142 1.00 85.50 93 THR A N 1
ATOM 723 C CA . THR A 1 93 ? 7.404 2.680 -13.342 1.00 85.50 93 THR A CA 1
ATOM 724 C C . THR A 1 93 ? 8.144 1.350 -13.503 1.00 85.50 93 THR A C 1
ATOM 726 O O . THR A 1 93 ? 8.281 0.874 -14.629 1.00 85.50 93 THR A O 1
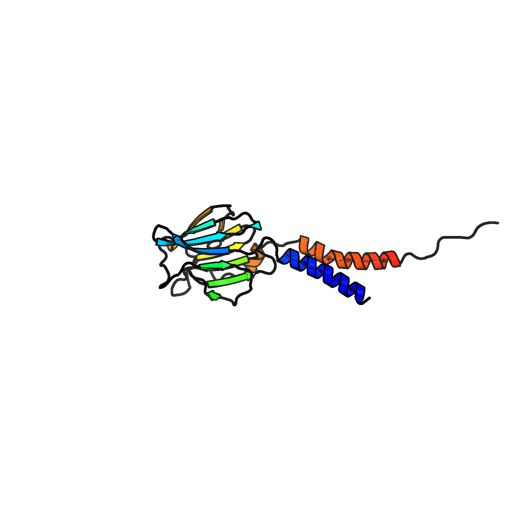ATOM 729 N N . ILE A 1 94 ? 8.597 0.765 -12.387 1.00 84.38 94 ILE A N 1
ATOM 730 C CA . ILE A 1 94 ? 9.228 -0.557 -12.278 1.00 84.38 94 ILE A CA 1
ATOM 731 C C . ILE A 1 94 ? 8.598 -1.281 -11.086 1.00 84.38 94 ILE A C 1
ATOM 733 O O . ILE A 1 94 ? 8.597 -0.737 -9.980 1.00 84.38 94 ILE A O 1
ATOM 737 N N . LEU A 1 95 ? 8.098 -2.501 -11.288 1.00 89.94 95 LEU A N 1
ATOM 738 C CA . LEU A 1 95 ? 7.429 -3.268 -10.234 1.00 89.94 95 LEU A CA 1
ATOM 739 C C . LEU A 1 95 ? 8.413 -3.886 -9.212 1.00 89.94 95 LEU A C 1
ATOM 741 O O . LEU A 1 95 ? 9.509 -4.315 -9.588 1.00 89.94 95 LEU A O 1
ATOM 745 N N . PRO A 1 96 ? 8.044 -3.945 -7.913 1.00 90.94 96 PRO A N 1
ATOM 746 C CA . PRO A 1 96 ? 6.713 -3.651 -7.367 1.00 90.94 96 PRO A CA 1
ATOM 747 C C . PRO A 1 96 ? 6.445 -2.154 -7.159 1.00 90.94 96 PRO A C 1
ATOM 749 O O . PRO A 1 96 ? 5.324 -1.772 -6.844 1.00 90.94 96 PRO A O 1
ATOM 752 N N . GLY A 1 97 ? 7.455 -1.303 -7.359 1.00 89.56 97 GLY A N 1
ATOM 753 C CA . GLY A 1 97 ? 7.312 0.143 -7.256 1.00 89.56 97 GLY A CA 1
ATOM 754 C C . GLY A 1 97 ? 7.111 0.635 -5.825 1.00 89.56 97 GLY A C 1
ATOM 755 O O . GLY A 1 97 ? 7.362 -0.087 -4.855 1.00 89.56 97 GLY A O 1
ATOM 756 N N . VAL A 1 98 ? 6.674 1.887 -5.706 1.00 92.06 98 VAL A N 1
ATOM 757 C CA . VAL A 1 98 ? 6.270 2.498 -4.432 1.00 92.06 98 VAL A CA 1
ATOM 758 C C . VAL A 1 98 ? 4.761 2.665 -4.403 1.00 92.06 98 VAL A C 1
ATOM 760 O O . VAL A 1 98 ? 4.174 3.132 -5.377 1.00 92.06 98 VAL A O 1
ATOM 763 N N . VAL A 1 99 ? 4.141 2.319 -3.277 1.00 94.50 99 VAL A N 1
ATOM 764 C CA . VAL A 1 99 ? 2.704 2.493 -3.030 1.00 94.50 99 VAL A CA 1
ATOM 765 C C . VAL A 1 99 ? 2.528 3.086 -1.640 1.00 94.50 99 VAL A C 1
ATOM 767 O O . VAL A 1 99 ? 2.943 2.474 -0.663 1.00 94.50 99 VAL A O 1
ATOM 770 N N . THR A 1 100 ? 1.884 4.248 -1.539 1.00 94.31 100 THR A N 1
ATOM 771 C CA . THR A 1 100 ? 1.583 4.890 -0.252 1.00 94.31 100 THR A CA 1
ATOM 772 C C . THR A 1 100 ? 0.084 4.982 -0.042 1.00 94.31 100 THR A C 1
ATOM 774 O O . THR A 1 100 ? -0.638 5.593 -0.837 1.00 94.31 100 THR A O 1
ATOM 777 N N . LEU A 1 101 ? -0.377 4.412 1.063 1.00 95.12 101 LEU A N 1
ATOM 778 C CA . LEU A 1 101 ? -1.761 4.431 1.503 1.00 95.12 101 LEU A CA 1
ATOM 779 C C . LEU A 1 101 ? -1.910 5.286 2.758 1.00 95.12 101 LEU A C 1
ATOM 781 O O . LEU A 1 101 ? -1.057 5.281 3.645 1.00 95.12 101 LEU A O 1
ATOM 785 N N . GLU A 1 102 ? -3.040 5.975 2.849 1.00 94.31 102 GLU A N 1
ATOM 786 C CA . GLU A 1 102 ? -3.512 6.581 4.088 1.00 94.31 102 GLU A CA 1
ATOM 787 C C . GLU A 1 102 ? -4.724 5.793 4.563 1.00 94.31 102 GLU A C 1
ATOM 789 O O . GLU A 1 102 ? -5.770 5.805 3.910 1.00 94.31 102 GLU A O 1
ATOM 794 N N . LEU A 1 103 ? -4.561 5.096 5.682 1.00 95.38 103 LEU A N 1
ATOM 795 C CA . LEU A 1 103 ? -5.558 4.223 6.283 1.00 95.38 103 LEU A CA 1
ATOM 796 C C . LEU A 1 103 ? -6.130 4.862 7.552 1.00 95.38 103 LEU A C 1
ATOM 798 O O . LEU A 1 103 ? -5.434 5.585 8.270 1.00 95.38 103 LEU A O 1
ATOM 802 N N . PHE A 1 104 ? -7.407 4.601 7.808 1.00 94.31 104 PHE A N 1
ATOM 803 C CA . PHE A 1 104 ? -8.182 5.107 8.941 1.00 94.31 104 PHE A CA 1
ATOM 804 C C . PHE A 1 104 ? -7.996 6.614 9.202 1.00 94.31 104 PHE A C 1
ATOM 806 O O . PHE A 1 104 ? -7.612 7.009 10.312 1.00 94.31 104 PHE A O 1
ATOM 813 N N . PRO A 1 105 ? -8.223 7.483 8.193 1.00 91.38 105 PRO A N 1
ATOM 814 C CA . PRO A 1 105 ? -8.164 8.921 8.409 1.00 91.38 105 PRO A CA 1
ATOM 815 C C . PRO A 1 105 ? -9.247 9.356 9.408 1.00 91.38 105 PRO A C 1
ATOM 817 O O . PRO A 1 105 ? -10.396 8.931 9.309 1.00 91.38 105 PRO A O 1
ATOM 820 N N . GLU A 1 106 ? -8.899 10.220 10.361 1.00 88.00 106 GLU A N 1
ATOM 821 C CA . GLU A 1 106 ? -9.892 10.876 11.222 1.00 88.00 106 GLU A CA 1
ATOM 822 C C . GLU A 1 106 ? -10.817 11.796 10.404 1.00 88.00 106 GLU A C 1
ATOM 824 O O . GLU A 1 106 ? -10.465 12.231 9.307 1.00 88.00 106 GLU A O 1
ATOM 829 N N . ILE A 1 107 ? -11.982 12.141 10.967 1.00 76.19 107 ILE A N 1
ATOM 830 C CA . ILE A 1 107 ? -13.032 12.961 10.326 1.00 76.19 107 ILE A CA 1
ATOM 831 C C . ILE A 1 107 ? -12.479 14.287 9.773 1.00 76.19 107 ILE A C 1
ATOM 833 O O . ILE A 1 107 ? -12.862 14.720 8.690 1.00 76.19 107 ILE A O 1
ATOM 837 N N . ASN A 1 108 ? -11.517 14.897 10.472 1.00 77.06 108 ASN A N 1
ATOM 838 C CA . ASN A 1 108 ? -10.890 16.156 10.058 1.00 77.06 108 ASN A CA 1
ATOM 839 C C . ASN A 1 108 ? -9.668 15.958 9.136 1.00 77.06 108 ASN A C 1
ATOM 841 O O . ASN A 1 108 ? -9.012 16.926 8.760 1.00 77.06 108 ASN A O 1
ATOM 845 N N . GLY A 1 109 ? -9.314 14.712 8.809 1.00 73.56 109 GLY A N 1
ATOM 846 C CA . GLY A 1 109 ? -8.178 14.343 7.958 1.00 73.56 109 GLY A CA 1
ATOM 847 C C . GLY A 1 109 ? -6.795 14.614 8.560 1.00 73.56 109 GLY A C 1
ATOM 848 O O . GLY A 1 109 ? -5.788 14.401 7.889 1.00 73.56 109 GLY A O 1
ATOM 849 N N . THR A 1 110 ? -6.729 15.071 9.811 1.00 82.69 110 THR A N 1
ATOM 850 C CA . THR A 1 110 ? -5.498 15.494 10.497 1.00 82.69 110 THR A CA 1
ATOM 851 C C . THR A 1 110 ? -4.619 14.325 10.926 1.00 82.69 110 THR A C 1
ATOM 853 O O . THR A 1 110 ? -3.398 14.463 10.973 1.00 82.69 110 THR A O 1
ATOM 856 N N . ARG A 1 111 ? -5.223 13.173 11.236 1.00 90.94 111 ARG A N 1
ATOM 857 C CA . ARG A 1 111 ? -4.536 11.967 11.712 1.00 90.94 111 ARG A CA 1
ATOM 858 C C . ARG A 1 111 ? -4.889 10.766 10.855 1.00 90.94 111 ARG A C 1
ATOM 860 O O . ARG A 1 111 ? -6.046 10.601 10.476 1.00 90.94 111 ARG A O 1
ATOM 867 N N . ARG A 1 112 ? -3.893 9.934 10.555 1.00 93.31 112 ARG A N 1
ATOM 868 C CA . ARG A 1 112 ? -4.029 8.724 9.726 1.00 93.31 112 ARG A CA 1
ATOM 869 C C . ARG A 1 112 ? -2.897 7.734 9.986 1.00 93.31 112 ARG A C 1
ATOM 871 O O . ARG A 1 112 ? -1.841 8.132 10.475 1.00 93.31 112 ARG A O 1
ATOM 878 N N . HIS A 1 113 ? -3.086 6.479 9.603 1.00 95.44 113 HIS A N 1
ATOM 879 C CA . HIS A 1 113 ? -1.981 5.542 9.431 1.00 95.44 113 HIS A CA 1
ATOM 880 C C . HIS A 1 113 ? -1.432 5.676 8.014 1.00 95.44 113 HIS A C 1
ATOM 882 O O . HIS A 1 113 ? -2.135 5.421 7.042 1.00 95.44 113 HIS A O 1
ATOM 888 N N . GLU A 1 114 ? -0.185 6.111 7.886 1.00 94.88 114 GLU A N 1
ATOM 889 C CA . GLU A 1 114 ? 0.508 6.162 6.599 1.00 94.88 114 GLU A CA 1
ATOM 890 C C . GLU A 1 114 ? 1.261 4.846 6.415 1.00 94.88 114 GLU A C 1
ATOM 892 O O . GLU A 1 114 ? 2.119 4.518 7.231 1.00 94.88 114 GLU A O 1
ATOM 897 N N . VAL A 1 115 ? 0.930 4.085 5.376 1.00 96.00 115 VAL A N 1
ATOM 898 C CA . VAL A 1 115 ? 1.591 2.818 5.044 1.00 96.00 115 VAL A CA 1
ATOM 899 C C . VAL A 1 115 ? 2.197 2.959 3.659 1.00 96.00 115 VAL A C 1
ATOM 901 O O . VAL A 1 115 ? 1.481 3.066 2.668 1.00 96.00 115 VAL A O 1
ATOM 904 N N . GLU A 1 116 ? 3.520 2.985 3.592 1.00 95.50 116 GLU A N 1
ATOM 905 C CA . GLU A 1 116 ? 4.288 3.133 2.365 1.00 95.50 116 GLU A CA 1
ATOM 906 C C . GLU A 1 116 ? 5.112 1.869 2.108 1.00 95.50 116 GLU A C 1
ATOM 908 O O . GLU A 1 116 ? 6.013 1.498 2.866 1.00 95.50 116 GLU A O 1
ATOM 913 N N . LEU A 1 117 ? 4.786 1.205 1.005 1.00 95.19 117 LEU A N 1
ATOM 914 C CA . LEU A 1 117 ? 5.454 0.013 0.525 1.00 95.19 117 LEU A CA 1
ATOM 915 C C . LEU A 1 117 ? 6.585 0.420 -0.409 1.00 95.19 117 LEU A C 1
ATOM 917 O O . LEU A 1 117 ? 6.347 1.006 -1.464 1.00 95.19 117 LEU A O 1
ATOM 921 N N . VAL A 1 118 ? 7.815 0.089 -0.030 1.00 93.06 118 VAL A N 1
ATOM 922 C CA . VAL A 1 118 ? 9.008 0.289 -0.857 1.00 93.06 118 VAL A CA 1
ATOM 923 C C . VAL A 1 118 ? 9.754 -1.044 -0.935 1.00 93.06 118 VAL A C 1
ATOM 925 O O . VAL A 1 118 ? 9.838 -1.733 0.084 1.00 93.06 118 VAL A O 1
ATOM 928 N N . PRO A 1 119 ? 10.349 -1.433 -2.083 1.00 91.19 119 PRO A N 1
ATOM 929 C CA . PRO A 1 119 ? 10.947 -2.764 -2.233 1.00 91.19 119 PRO A CA 1
ATOM 930 C C . PRO A 1 119 ? 11.986 -3.099 -1.158 1.00 91.19 119 PRO A C 1
ATOM 932 O O . PRO A 1 119 ? 12.070 -4.222 -0.677 1.00 91.19 119 PRO A O 1
ATOM 935 N N . ARG A 1 120 ? 12.761 -2.096 -0.737 1.00 89.25 120 ARG A N 1
ATOM 936 C CA . ARG A 1 120 ? 13.836 -2.269 0.245 1.00 89.25 120 ARG A CA 1
ATOM 937 C C . ARG A 1 120 ? 13.377 -2.273 1.702 1.00 89.25 120 ARG A C 1
ATOM 939 O O . ARG A 1 120 ? 14.114 -2.766 2.543 1.00 89.25 120 ARG A O 1
ATOM 946 N N . ARG A 1 121 ? 12.246 -1.637 2.028 1.00 92.38 121 ARG A N 1
ATOM 947 C CA . ARG A 1 121 ? 11.807 -1.435 3.416 1.00 92.38 121 ARG A 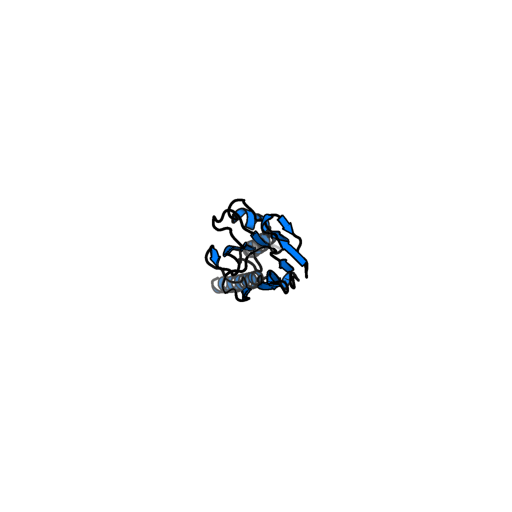CA 1
ATOM 948 C C . ARG A 1 121 ? 10.342 -1.010 3.471 1.00 92.38 121 ARG A C 1
ATOM 950 O O . ARG A 1 121 ? 9.910 -0.212 2.644 1.00 92.38 121 ARG A O 1
ATOM 957 N N . LEU A 1 122 ? 9.611 -1.469 4.478 1.00 94.81 122 LEU A N 1
ATOM 958 C CA . LEU A 1 122 ? 8.278 -0.966 4.794 1.00 94.81 122 LEU A CA 1
ATOM 959 C C . LEU A 1 122 ? 8.400 0.346 5.576 1.00 94.81 122 LEU A C 1
ATOM 961 O O . LEU A 1 122 ? 9.185 0.431 6.517 1.00 94.81 122 LEU A O 1
ATOM 965 N N . PHE A 1 123 ? 7.615 1.361 5.237 1.00 94.62 123 PHE A N 1
ATOM 966 C CA . PHE A 1 123 ? 7.479 2.556 6.061 1.00 94.62 123 PHE A CA 1
ATOM 967 C C . PHE A 1 123 ? 6.064 2.640 6.621 1.00 94.62 123 PHE A C 1
ATOM 969 O O . PHE A 1 123 ? 5.089 2.614 5.879 1.00 94.62 123 PHE A O 1
ATOM 976 N N . VAL A 1 124 ? 5.952 2.765 7.940 1.00 94.94 124 VAL A N 1
ATOM 977 C CA . VAL A 1 124 ? 4.675 2.965 8.627 1.00 94.94 124 VAL A CA 1
ATOM 978 C C . VAL A 1 124 ? 4.775 4.200 9.496 1.00 94.94 124 VAL A C 1
ATOM 980 O O . VAL A 1 124 ? 5.687 4.320 10.312 1.00 94.94 124 VAL A O 1
ATOM 983 N N . ASN A 1 125 ? 3.867 5.156 9.306 1.00 94.00 125 ASN A N 1
ATOM 984 C CA . ASN A 1 125 ? 3.890 6.450 9.988 1.00 94.00 125 ASN A CA 1
ATOM 985 C C . ASN A 1 125 ? 5.281 7.109 9.912 1.00 94.00 125 ASN A C 1
ATOM 987 O O . ASN A 1 125 ? 5.788 7.655 10.893 1.00 94.00 125 ASN A O 1
ATOM 991 N N . ARG A 1 126 ? 5.915 7.004 8.733 1.00 90.50 126 ARG A N 1
ATOM 992 C CA . ARG A 1 126 ? 7.284 7.457 8.414 1.00 90.50 126 ARG A CA 1
ATOM 993 C C . ARG A 1 126 ? 8.422 6.775 9.182 1.00 90.50 126 ARG A C 1
ATOM 995 O O . ARG A 1 126 ? 9.575 7.181 9.044 1.00 90.50 126 ARG A O 1
ATOM 1002 N N . LYS A 1 127 ? 8.142 5.725 9.950 1.00 92.38 127 LYS A N 1
ATOM 1003 C CA . LYS A 1 127 ? 9.156 4.877 10.584 1.00 92.38 127 LYS A CA 1
ATOM 1004 C C . LYS A 1 127 ? 9.456 3.687 9.683 1.00 92.38 127 LYS A C 1
ATOM 1006 O O . LYS A 1 127 ? 8.546 3.091 9.121 1.00 92.38 127 LYS A O 1
ATOM 1011 N N . GLY A 1 128 ? 10.736 3.373 9.511 1.00 93.00 128 GLY A N 1
ATOM 1012 C CA . GLY A 1 128 ? 11.168 2.247 8.686 1.00 93.00 128 GLY A CA 1
ATOM 1013 C C . GLY A 1 128 ? 11.120 0.925 9.453 1.00 93.00 128 GLY A C 1
ATOM 1014 O O . GLY A 1 128 ? 11.631 0.848 10.567 1.00 93.00 128 GLY A O 1
ATOM 1015 N N . HIS A 1 129 ? 10.577 -0.108 8.819 1.00 94.25 129 HIS A N 1
ATOM 1016 C CA . HIS A 1 129 ? 10.490 -1.483 9.297 1.00 94.25 129 HIS A CA 1
ATOM 1017 C C . HIS A 1 129 ? 11.110 -2.418 8.258 1.00 94.25 129 HIS A C 1
ATOM 1019 O O . HIS A 1 129 ? 10.778 -2.349 7.073 1.00 94.25 129 HIS A O 1
ATOM 1025 N N . GLU A 1 130 ? 12.022 -3.286 8.688 1.00 93.88 130 GLU A N 1
ATOM 1026 C CA . GLU A 1 130 ? 12.608 -4.286 7.795 1.00 93.88 130 GLU A CA 1
ATOM 1027 C C . GLU A 1 130 ? 11.549 -5.270 7.305 1.00 93.88 130 GLU A C 1
ATOM 1029 O O . GLU A 1 130 ? 10.690 -5.716 8.073 1.00 93.88 130 GLU A O 1
ATOM 1034 N N . TRP A 1 131 ? 11.632 -5.625 6.024 1.00 93.50 131 TRP A N 1
ATOM 1035 C CA . TRP A 1 131 ? 10.767 -6.656 5.478 1.00 93.50 131 TRP A CA 1
ATOM 1036 C C . TRP A 1 131 ? 11.100 -8.011 6.092 1.00 93.50 131 TRP A C 1
ATOM 1038 O O . TRP A 1 131 ? 12.258 -8.408 6.213 1.00 93.50 131 TRP A O 1
ATOM 1048 N N . GLN A 1 132 ? 10.050 -8.741 6.444 1.00 93.56 132 GLN A N 1
ATOM 1049 C CA . GLN A 1 132 ? 10.129 -10.120 6.896 1.00 93.56 132 GLN A CA 1
ATOM 1050 C C . GLN A 1 132 ? 9.215 -10.963 6.014 1.00 93.56 132 GLN A C 1
ATOM 1052 O O . GLN A 1 132 ? 8.149 -10.507 5.599 1.00 93.56 132 GLN A O 1
ATOM 1057 N N . ARG A 1 133 ? 9.600 -12.219 5.761 1.00 91.94 133 ARG A N 1
ATOM 1058 C CA . ARG A 1 133 ? 8.792 -13.151 4.956 1.00 91.94 133 ARG A CA 1
ATOM 1059 C C . ARG A 1 133 ? 7.370 -13.322 5.507 1.00 91.94 133 ARG A C 1
ATOM 1061 O O . ARG A 1 133 ? 6.420 -13.439 4.729 1.00 91.94 133 ARG A O 1
ATOM 1068 N N . LYS A 1 134 ? 7.263 -13.363 6.836 1.00 92.88 134 LYS A N 1
ATOM 1069 C CA . LYS A 1 134 ? 6.037 -13.367 7.642 1.00 92.88 134 LYS A CA 1
ATOM 1070 C C . LYS A 1 134 ? 6.315 -12.523 8.883 1.00 92.88 134 LYS A C 1
ATOM 1072 O O . LYS A 1 134 ? 6.875 -13.033 9.847 1.00 92.88 134 LYS A O 1
ATOM 1077 N N . GLY A 1 135 ? 6.050 -11.227 8.784 1.00 92.12 135 GLY A N 1
ATOM 1078 C CA . GLY A 1 135 ? 6.168 -10.291 9.901 1.00 92.12 135 GLY A CA 1
ATOM 1079 C C . GLY A 1 135 ? 4.794 -9.887 10.410 1.00 92.12 135 GLY A C 1
ATOM 1080 O O . GLY A 1 135 ? 3.805 -10.062 9.703 1.00 92.12 135 GLY A O 1
ATOM 1081 N N . GLU A 1 136 ? 4.756 -9.329 11.611 1.00 94.69 136 GLU A N 1
ATOM 1082 C CA . GLU A 1 136 ? 3.546 -8.789 12.222 1.00 94.69 136 GLU A CA 1
ATOM 1083 C C . GLU A 1 136 ? 3.848 -7.400 12.785 1.00 94.69 136 GLU A C 1
ATOM 1085 O O . GLU A 1 136 ? 4.906 -7.168 13.382 1.00 94.69 136 GLU A O 1
ATOM 1090 N N . LEU A 1 137 ? 2.923 -6.468 12.584 1.00 95.50 137 LEU A N 1
ATOM 1091 C CA . LEU A 1 137 ? 2.965 -5.134 13.159 1.00 95.50 137 LEU A CA 1
ATOM 1092 C C . LEU A 1 137 ? 1.571 -4.755 13.652 1.00 95.50 137 LEU A C 1
ATOM 1094 O O . LEU A 1 137 ? 0.607 -4.826 12.900 1.00 95.50 137 LEU A O 1
ATOM 1098 N N . ARG A 1 138 ? 1.468 -4.302 14.900 1.00 95.56 138 ARG A N 1
ATOM 1099 C CA . ARG A 1 138 ? 0.203 -3.827 15.472 1.00 95.56 138 ARG A CA 1
ATOM 1100 C C . ARG A 1 138 ? 0.251 -2.312 15.587 1.00 95.56 138 ARG A C 1
ATOM 1102 O O . ARG A 1 138 ? 1.211 -1.783 16.144 1.00 95.56 138 ARG A O 1
ATOM 1109 N N . LEU A 1 139 ? -0.755 -1.633 15.045 1.00 94.81 139 LEU A N 1
ATOM 1110 C CA . LEU A 1 139 ? -0.839 -0.175 14.989 1.00 94.81 139 LEU A CA 1
ATOM 1111 C C . LEU A 1 139 ? -2.094 0.313 15.695 1.00 94.81 139 LEU A C 1
ATOM 1113 O O . LEU A 1 139 ? -3.205 0.069 15.239 1.00 94.81 139 LEU A O 1
ATOM 1117 N N . ARG A 1 140 ? -1.912 1.039 16.794 1.00 94.06 140 ARG A N 1
ATOM 1118 C CA . ARG A 1 140 ? -3.025 1.589 17.575 1.00 94.06 140 ARG A CA 1
ATOM 1119 C C . ARG A 1 140 ? -3.423 2.968 17.070 1.00 94.06 140 ARG A C 1
ATOM 1121 O O . ARG A 1 140 ? -2.574 3.739 16.618 1.00 94.06 140 ARG A O 1
ATOM 1128 N N . GLN A 1 141 ? -4.668 3.361 17.323 1.00 91.31 141 GLN A N 1
ATOM 1129 C CA . GLN A 1 141 ? -5.186 4.698 17.001 1.00 91.31 141 GLN A CA 1
ATOM 1130 C C . GLN A 1 141 ? -4.305 5.849 17.543 1.00 91.31 141 GLN A C 1
ATOM 1132 O O . GLN A 1 141 ? -4.130 6.891 16.904 1.00 91.31 141 GLN A O 1
ATOM 1137 N N . GLY A 1 142 ? -3.698 5.667 18.723 1.00 89.56 142 GLY A N 1
ATOM 1138 C CA . GLY A 1 142 ? -2.780 6.638 19.332 1.00 89.56 142 GLY A CA 1
ATOM 1139 C C . GLY A 1 142 ? -1.520 6.920 18.503 1.00 89.56 142 GLY A C 1
ATOM 1140 O O . GLY A 1 142 ? -0.936 7.994 18.626 1.00 89.56 142 GLY A O 1
ATOM 1141 N N . GLU A 1 143 ? -1.139 6.007 17.613 1.00 92.38 143 GLU A N 1
ATOM 1142 C CA . GLU A 1 143 ? 0.086 6.076 16.816 1.00 92.38 143 GLU A CA 1
ATOM 1143 C C . GLU A 1 143 ? -0.115 6.745 15.454 1.00 92.38 143 GLU A C 1
ATOM 1145 O O . GLU A 1 143 ? 0.853 6.891 14.704 1.00 92.38 143 GLU A O 1
ATOM 1150 N N . LYS A 1 144 ? -1.344 7.175 15.127 1.00 93.00 144 LYS A N 1
ATOM 1151 C CA . LYS A 1 144 ? -1.644 7.886 13.880 1.00 93.00 144 LYS A CA 1
ATOM 1152 C C . LYS A 1 144 ? -0.727 9.085 13.678 1.00 93.00 144 LYS A C 1
ATOM 1154 O O . LYS A 1 144 ? -0.565 9.933 14.561 1.00 93.00 144 LYS A O 1
ATOM 1159 N N . PHE A 1 145 ? -0.199 9.178 12.467 1.00 90.94 145 PHE A N 1
ATOM 1160 C CA . PHE A 1 145 ? 0.666 10.248 12.017 1.00 90.94 145 PHE A CA 1
ATOM 1161 C C . PHE A 1 145 ? -0.118 11.552 11.795 1.00 90.94 145 PHE A C 1
ATOM 1163 O O . PHE A 1 145 ? -1.204 11.541 11.217 1.00 90.94 145 PHE A O 1
ATOM 1170 N N . THR A 1 146 ? 0.454 12.673 12.246 1.00 88.62 146 THR A N 1
ATOM 1171 C CA . THR A 1 146 ? -0.137 14.028 12.207 1.00 88.62 146 THR A CA 1
ATOM 1172 C C . THR A 1 146 ? 0.550 14.978 11.225 1.00 88.62 146 THR A C 1
ATOM 1174 O O . THR A 1 146 ? 0.121 16.119 11.073 1.00 88.62 146 THR A O 1
ATOM 1177 N N . GLY A 1 147 ? 1.648 14.566 10.585 1.00 83.44 147 GLY A N 1
ATOM 1178 C CA . GLY A 1 147 ? 2.378 15.455 9.681 1.00 83.44 147 GLY A CA 1
ATOM 1179 C C . GLY A 1 147 ? 1.672 15.648 8.339 1.00 83.44 147 GLY A C 1
ATOM 1180 O O . GLY A 1 147 ? 0.658 15.012 8.053 1.00 83.44 147 GLY A O 1
ATOM 1181 N N . GLY A 1 148 ? 2.237 16.519 7.498 1.00 80.44 148 GLY A N 1
ATOM 1182 C CA . GLY A 1 148 ? 1.686 16.835 6.176 1.00 80.44 148 GLY A CA 1
ATOM 1183 C C . GLY A 1 148 ? 1.495 15.605 5.284 1.00 80.44 148 GLY A C 1
ATOM 1184 O O . GLY A 1 148 ? 2.045 14.534 5.559 1.00 80.44 148 GLY A O 1
ATOM 1185 N N . ALA A 1 149 ? 0.703 15.764 4.221 1.00 71.81 149 ALA A N 1
ATOM 1186 C CA . ALA A 1 149 ? 0.488 14.720 3.221 1.00 71.81 149 ALA A CA 1
ATOM 1187 C C . ALA A 1 149 ? 1.832 14.161 2.710 1.00 71.81 149 ALA A C 1
ATOM 1189 O O . ALA A 1 149 ? 2.817 14.908 2.671 1.00 71.81 149 ALA A O 1
ATOM 1190 N N . PRO A 1 150 ? 1.899 12.873 2.336 1.00 70.06 150 PRO A N 1
ATOM 1191 C CA . PRO A 1 150 ? 3.110 12.306 1.766 1.00 70.06 150 PRO A CA 1
ATOM 1192 C C . PRO A 1 150 ? 3.485 13.080 0.502 1.00 70.06 150 PRO A C 1
ATOM 1194 O O . PRO A 1 150 ? 2.677 13.249 -0.418 1.00 70.06 150 PRO A O 1
ATOM 1197 N N . ASP A 1 151 ? 4.704 13.607 0.493 1.00 71.06 151 ASP A N 1
ATOM 1198 C CA . ASP A 1 151 ? 5.283 14.303 -0.638 1.00 71.06 151 ASP A CA 1
ATOM 1199 C C . ASP A 1 151 ? 5.984 13.292 -1.549 1.00 71.06 151 ASP A C 1
ATOM 1201 O O . ASP A 1 151 ? 6.756 12.439 -1.107 1.00 71.06 151 ASP A O 1
ATOM 1205 N N . ALA A 1 152 ? 5.703 13.387 -2.850 1.00 70.94 152 ALA A N 1
ATOM 1206 C CA . ALA A 1 152 ? 6.249 12.475 -3.853 1.00 70.94 152 ALA A CA 1
ATOM 1207 C C . ALA A 1 152 ? 7.789 12.465 -3.868 1.00 70.94 152 ALA A C 1
ATOM 1209 O O . ALA A 1 152 ? 8.404 11.461 -4.225 1.00 70.94 152 ALA A O 1
ATOM 1210 N N . GLU A 1 153 ? 8.415 13.579 -3.487 1.00 72.38 153 GLU A N 1
ATOM 1211 C CA . GLU A 1 153 ? 9.866 13.720 -3.452 1.00 72.38 153 GLU A CA 1
ATOM 1212 C C . GLU A 1 153 ? 10.491 12.904 -2.315 1.00 72.38 153 GLU A C 1
ATOM 1214 O O . GLU A 1 153 ? 11.431 12.146 -2.564 1.00 72.38 153 GLU A O 1
ATOM 1219 N N . SER A 1 154 ? 9.926 12.949 -1.102 1.00 74.06 154 SER A N 1
ATOM 1220 C CA . SER A 1 154 ? 10.368 12.081 -0.007 1.00 74.06 154 SER A CA 1
ATOM 1221 C C . SER A 1 154 ? 10.187 10.600 -0.339 1.00 74.06 154 SER A C 1
ATOM 1223 O O . SER A 1 154 ? 11.103 9.809 -0.098 1.00 74.06 154 SER A O 1
ATOM 1225 N N . SER A 1 155 ? 9.063 10.223 -0.956 1.00 72.06 155 SER A N 1
ATOM 1226 C CA . SER A 1 155 ? 8.822 8.843 -1.397 1.00 72.06 155 SER A CA 1
ATOM 1227 C C . SER A 1 155 ? 9.818 8.381 -2.467 1.00 72.06 155 SER A C 1
ATOM 1229 O O . SER A 1 155 ? 10.394 7.299 -2.344 1.00 72.06 155 SER A O 1
ATOM 1231 N N . ARG A 1 156 ? 10.133 9.215 -3.469 1.00 71.00 156 ARG A N 1
ATOM 1232 C CA . ARG A 1 156 ? 11.178 8.908 -4.466 1.00 71.00 156 ARG A CA 1
ATOM 1233 C C . ARG A 1 156 ? 12.568 8.806 -3.863 1.00 71.00 156 ARG A C 1
ATOM 1235 O O . ARG A 1 156 ? 13.302 7.871 -4.177 1.00 71.00 156 ARG A O 1
ATOM 1242 N N . GLY A 1 157 ? 12.929 9.729 -2.973 1.00 70.00 157 GLY A N 1
ATOM 1243 C CA . GLY A 1 157 ? 14.187 9.657 -2.230 1.00 70.00 157 GLY A CA 1
ATOM 1244 C C . GLY A 1 157 ? 14.292 8.347 -1.448 1.00 70.00 157 GLY A C 1
ATOM 1245 O O . GLY A 1 157 ? 15.366 7.748 -1.356 1.00 70.00 157 GLY A O 1
ATOM 1246 N N . ARG A 1 158 ? 13.152 7.839 -0.957 1.00 73.50 158 ARG A N 1
ATOM 1247 C CA . ARG A 1 158 ? 13.072 6.523 -0.336 1.00 73.50 158 ARG A CA 1
ATOM 1248 C C . ARG A 1 158 ? 13.037 5.369 -1.342 1.00 73.50 158 ARG A C 1
ATOM 1250 O O . ARG A 1 158 ? 13.430 4.285 -0.957 1.00 73.50 158 ARG A O 1
ATOM 1257 N N . GLN A 1 159 ? 12.666 5.506 -2.601 1.00 68.31 159 GLN A N 1
ATOM 1258 C CA . GLN A 1 159 ? 12.740 4.375 -3.537 1.00 68.31 159 GLN A CA 1
ATOM 1259 C C . GLN A 1 159 ? 14.189 3.913 -3.791 1.00 68.31 159 GLN A C 1
ATOM 1261 O O . GLN A 1 159 ? 14.441 2.723 -3.967 1.00 68.31 159 GLN A O 1
ATOM 1266 N N . GLY A 1 160 ? 15.151 4.836 -3.670 1.00 62.38 160 GLY A N 1
ATOM 1267 C CA . GLY A 1 160 ? 16.571 4.593 -3.916 1.00 62.38 160 GLY A CA 1
ATOM 1268 C C . GLY A 1 160 ? 16.930 4.788 -5.391 1.00 62.38 160 GLY A C 1
ATOM 1269 O O . GLY A 1 160 ? 16.215 4.349 -6.287 1.00 62.38 160 GLY A O 1
ATOM 1270 N N . SER A 1 161 ? 18.046 5.475 -5.651 1.00 55.44 161 SER A N 1
ATOM 1271 C CA . SER A 1 161 ? 18.532 5.730 -7.012 1.00 55.44 161 SER A CA 1
ATOM 1272 C C . SER A 1 161 ? 19.115 4.456 -7.620 1.00 55.44 161 SER A C 1
ATOM 1274 O O . SER A 1 161 ? 20.129 3.922 -7.163 1.00 55.44 161 SER A O 1
ATOM 1276 N N . SER A 1 162 ? 18.477 3.977 -8.680 1.00 61.59 162 SER A N 1
ATOM 1277 C CA . SER A 1 162 ? 18.911 2.817 -9.448 1.00 61.59 162 SER A CA 1
ATOM 1278 C C . SER A 1 162 ? 20.004 3.221 -10.446 1.00 61.59 162 SER A C 1
ATOM 1280 O O . SER A 1 162 ? 19.773 3.326 -11.649 1.00 61.59 162 SER A O 1
ATOM 1282 N N . TRP A 1 163 ? 21.205 3.507 -9.937 1.00 62.72 163 TRP A N 1
ATOM 1283 C CA . TRP A 1 163 ? 22.352 4.018 -10.705 1.00 62.72 163 TRP A CA 1
ATOM 1284 C C . TRP A 1 163 ? 22.731 3.165 -11.934 1.00 62.72 163 TRP A C 1
ATOM 1286 O O . TRP A 1 163 ? 23.267 3.691 -12.906 1.00 62.72 163 TRP A O 1
ATOM 1296 N N . TRP A 1 164 ? 22.403 1.868 -11.938 1.00 60.97 164 TRP A N 1
ATOM 1297 C CA . TRP A 1 164 ? 22.635 0.965 -13.070 1.00 60.97 164 TRP A CA 1
ATOM 1298 C C . TRP A 1 164 ? 21.734 1.255 -14.283 1.00 60.97 164 TRP A C 1
ATOM 1300 O O . TRP A 1 164 ? 22.128 0.953 -15.409 1.00 60.97 164 TRP A O 1
ATOM 1310 N N . LEU A 1 165 ? 20.580 1.913 -14.102 1.00 62.72 165 LEU A N 1
ATOM 1311 C CA . LEU A 1 165 ? 19.740 2.355 -15.225 1.00 62.72 165 LEU A CA 1
ATOM 1312 C C . LEU A 1 165 ? 20.472 3.378 -16.107 1.00 62.72 165 LEU A C 1
ATOM 1314 O O . LEU A 1 165 ? 20.301 3.374 -17.324 1.00 62.72 165 LEU A O 1
ATOM 1318 N N . TRP A 1 166 ? 21.357 4.197 -15.524 1.00 61.59 166 TRP A N 1
ATOM 1319 C CA . TRP A 1 166 ? 22.210 5.110 -16.291 1.00 61.59 166 TRP A CA 1
ATOM 1320 C C . TRP A 1 166 ? 23.257 4.371 -17.132 1.00 61.59 166 TRP A C 1
ATOM 1322 O O . TRP A 1 166 ? 23.559 4.806 -18.243 1.00 61.59 166 TRP A O 1
ATOM 1332 N N . LEU A 1 167 ? 23.774 3.231 -16.659 1.00 65.00 167 LEU A N 1
ATOM 1333 C CA . LEU A 1 167 ? 24.706 2.406 -17.437 1.00 65.00 167 LEU A CA 1
ATOM 1334 C C . LEU A 1 167 ? 24.026 1.777 -18.659 1.00 65.00 167 LEU A C 1
ATOM 1336 O O . LEU A 1 167 ? 24.600 1.799 -19.750 1.00 65.00 167 LEU A O 1
ATOM 1340 N N . VAL A 1 168 ? 22.797 1.275 -18.493 1.00 63.25 168 VAL A N 1
ATOM 1341 C CA . VAL A 1 168 ? 21.995 0.703 -19.591 1.00 63.25 168 VAL A CA 1
ATOM 1342 C C . VAL A 1 168 ? 21.587 1.785 -20.598 1.00 63.25 168 VAL A C 1
ATOM 1344 O O . VAL A 1 168 ? 21.672 1.576 -21.806 1.00 63.25 168 VAL A O 1
ATOM 1347 N N . ALA A 1 169 ? 21.226 2.983 -20.128 1.00 62.88 169 ALA A N 1
ATOM 1348 C CA . ALA A 1 169 ? 20.899 4.110 -21.003 1.00 62.88 169 ALA A CA 1
ATOM 1349 C C . ALA A 1 169 ? 22.104 4.603 -21.833 1.00 62.88 169 ALA A C 1
ATOM 1351 O O . ALA A 1 169 ? 21.939 5.034 -22.975 1.00 62.88 169 ALA A O 1
ATOM 1352 N N . LEU A 1 170 ? 23.326 4.513 -21.293 1.00 66.19 170 LEU A N 1
ATOM 1353 C CA . LEU A 1 170 ? 24.556 4.910 -21.992 1.00 66.19 170 LEU A CA 1
ATOM 1354 C C . LEU A 1 170 ? 25.071 3.852 -22.978 1.00 66.19 170 LEU A C 1
ATOM 1356 O O . LEU A 1 170 ? 25.824 4.188 -23.894 1.00 66.19 170 LEU A O 1
ATOM 1360 N N . THR A 1 171 ? 24.661 2.589 -22.840 1.00 65.75 171 THR A N 1
ATOM 1361 C CA . THR A 1 171 ? 25.150 1.493 -23.691 1.00 65.75 171 THR A CA 1
ATOM 1362 C C . THR A 1 171 ? 24.856 1.693 -25.189 1.00 65.75 171 THR A C 1
ATOM 1364 O O . THR A 1 171 ? 25.785 1.540 -25.984 1.00 65.75 171 THR A O 1
ATOM 1367 N N . PRO A 1 172 ? 23.641 2.095 -25.628 1.00 60.28 172 PRO A N 1
ATOM 1368 C CA . PRO A 1 172 ? 23.381 2.343 -27.048 1.00 60.28 172 PRO A CA 1
ATOM 1369 C C . PRO A 1 172 ? 24.146 3.558 -27.598 1.00 60.28 172 PRO A C 1
ATOM 1371 O O . PRO A 1 172 ? 24.581 3.530 -28.749 1.00 60.28 172 PRO A O 1
ATOM 1374 N N . VAL A 1 173 ? 24.388 4.592 -26.782 1.00 66.50 173 VAL A N 1
ATOM 1375 C CA . VAL A 1 173 ? 25.194 5.763 -27.181 1.00 66.50 173 VAL A CA 1
ATOM 1376 C C . VAL A 1 173 ? 26.652 5.362 -27.411 1.00 66.50 173 VAL A C 1
ATOM 1378 O O . VAL A 1 173 ? 27.242 5.717 -28.433 1.00 66.50 173 VAL A O 1
ATOM 1381 N N . LEU A 1 174 ? 27.218 4.562 -26.504 1.00 65.50 174 LEU A N 1
ATOM 1382 C CA . LEU A 1 174 ? 28.581 4.041 -26.624 1.00 65.50 174 LEU A CA 1
ATOM 1383 C C . LEU A 1 174 ? 28.726 3.063 -27.797 1.00 65.50 174 LEU A C 1
ATOM 1385 O O . LEU A 1 174 ? 29.737 3.098 -28.496 1.00 65.50 174 LEU A O 1
ATOM 1389 N N . PHE A 1 175 ? 27.708 2.241 -28.068 1.00 69.31 175 PHE A N 1
ATOM 1390 C CA . PHE A 1 175 ? 27.704 1.328 -29.212 1.00 69.31 175 PHE A CA 1
ATOM 1391 C C . PHE A 1 175 ? 27.699 2.082 -30.550 1.00 69.31 175 PHE A C 1
ATOM 1393 O O . PHE A 1 175 ? 28.518 1.795 -31.424 1.00 69.31 175 PHE A O 1
ATOM 1400 N N . VAL A 1 176 ? 26.842 3.101 -30.705 1.00 66.44 176 VAL A N 1
ATOM 1401 C CA . VAL A 1 176 ? 26.803 3.933 -31.923 1.00 66.44 176 VAL A CA 1
ATOM 1402 C C . VAL A 1 176 ? 28.107 4.714 -32.104 1.00 66.44 176 VAL A C 1
ATOM 1404 O O . VAL A 1 176 ? 28.642 4.753 -33.215 1.00 66.44 176 VAL A O 1
ATOM 1407 N N . ALA A 1 177 ? 28.661 5.280 -31.026 1.00 66.44 177 ALA A N 1
ATOM 1408 C CA . ALA A 1 177 ? 29.960 5.949 -31.060 1.00 66.44 177 ALA A CA 1
ATOM 1409 C C . ALA A 1 177 ? 31.087 4.983 -31.469 1.00 66.44 177 ALA A C 1
ATOM 1411 O O . ALA A 1 177 ? 31.896 5.316 -32.335 1.00 66.44 177 ALA A O 1
ATOM 1412 N N . GLY A 1 178 ? 31.097 3.762 -30.925 1.00 64.44 178 GLY A N 1
ATOM 1413 C CA . GLY A 1 178 ? 32.056 2.712 -31.272 1.00 64.44 178 GLY A CA 1
ATOM 1414 C C . GLY A 1 178 ? 31.988 2.302 -32.744 1.00 64.44 178 GLY A C 1
ATOM 1415 O O . GLY A 1 178 ? 33.023 2.230 -33.403 1.00 64.44 178 GLY A O 1
ATOM 1416 N N . VAL A 1 179 ? 30.786 2.126 -33.304 1.00 66.94 179 VAL A N 1
ATOM 1417 C CA . VAL A 1 179 ? 30.599 1.835 -34.738 1.00 66.94 179 VAL A CA 1
ATOM 1418 C C . VA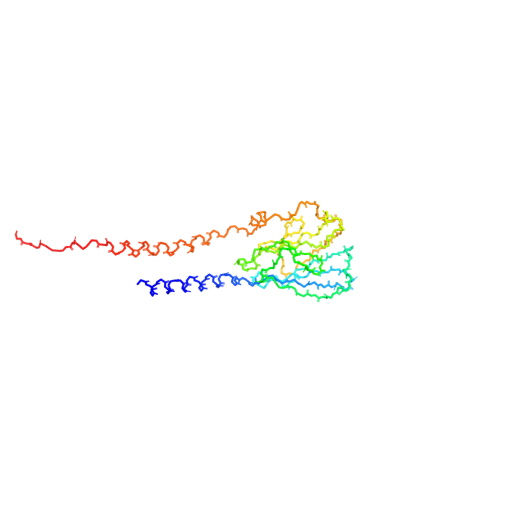L A 1 179 ? 31.102 2.990 -35.614 1.00 66.94 179 VAL A C 1
ATOM 1420 O O . VAL A 1 179 ? 31.745 2.752 -36.638 1.00 66.94 179 VAL A O 1
ATOM 1423 N N . PHE A 1 180 ? 30.869 4.243 -35.212 1.00 62.19 180 PHE A N 1
ATOM 1424 C CA . PHE A 1 180 ? 31.356 5.417 -35.944 1.00 62.19 180 PHE A CA 1
ATOM 1425 C C . PHE A 1 180 ? 32.883 5.568 -35.887 1.00 62.19 180 PHE A C 1
ATOM 1427 O O . PHE A 1 180 ? 33.498 5.951 -36.884 1.00 62.19 180 PHE A O 1
ATOM 1434 N N . ILE A 1 181 ? 33.501 5.240 -34.749 1.00 64.12 181 ILE A N 1
ATOM 1435 C CA . ILE A 1 181 ? 34.957 5.267 -34.560 1.00 64.12 181 ILE A CA 1
ATOM 1436 C C . ILE A 1 181 ? 35.629 4.123 -35.333 1.00 64.12 181 ILE A C 1
ATOM 1438 O O . ILE A 1 181 ? 36.626 4.354 -36.016 1.00 64.12 181 ILE A O 1
ATOM 1442 N N . LEU A 1 182 ? 35.065 2.910 -35.315 1.00 59.41 182 LEU A N 1
ATOM 1443 C CA . LEU A 1 182 ? 35.625 1.756 -36.030 1.00 59.41 182 LEU A CA 1
ATOM 1444 C C . LEU A 1 182 ? 35.567 1.936 -37.556 1.00 59.41 182 LEU A C 1
ATOM 1446 O O . LEU A 1 182 ? 36.476 1.517 -38.271 1.00 59.41 182 LEU A O 1
ATOM 1450 N N . LYS A 1 183 ? 34.533 2.626 -38.054 1.00 53.84 183 LYS A N 1
ATOM 1451 C CA . LYS A 1 183 ? 34.390 2.982 -39.473 1.00 53.84 183 LYS A CA 1
ATOM 1452 C C . LYS A 1 183 ? 35.351 4.099 -39.921 1.00 53.84 183 LYS A C 1
ATOM 1454 O O . LYS A 1 183 ? 35.514 4.302 -41.118 1.00 53.84 183 LYS A O 1
ATOM 1459 N N . ARG A 1 184 ? 36.002 4.805 -38.984 1.00 54.31 184 ARG A N 1
ATOM 1460 C CA . ARG A 1 184 ? 37.001 5.862 -39.236 1.00 54.31 184 ARG A CA 1
ATOM 1461 C C . ARG A 1 184 ? 38.456 5.366 -39.247 1.00 54.31 184 ARG A C 1
ATOM 1463 O O . ARG A 1 184 ? 39.357 6.190 -39.121 1.00 54.31 184 ARG A O 1
ATOM 1470 N N . ARG A 1 185 ? 38.736 4.066 -39.418 1.00 50.84 185 ARG A N 1
ATOM 1471 C CA . ARG A 1 185 ? 40.120 3.642 -39.709 1.00 50.84 185 ARG A CA 1
ATOM 1472 C C . ARG A 1 185 ? 40.559 4.242 -41.057 1.00 50.84 185 ARG A C 1
ATOM 1474 O O . ARG A 1 185 ? 39.922 3.929 -42.063 1.00 50.84 185 ARG A O 1
ATOM 1481 N N . PRO A 1 186 ? 41.602 5.092 -41.110 1.00 49.00 186 PRO A N 1
ATOM 1482 C CA . PRO A 1 186 ? 42.138 5.552 -42.381 1.00 49.00 186 PRO A CA 1
ATOM 1483 C C . PRO A 1 186 ? 42.763 4.360 -43.114 1.00 49.00 186 PRO A C 1
ATOM 1485 O O . PRO A 1 186 ? 43.600 3.647 -42.562 1.00 49.00 186 PRO A O 1
ATOM 1488 N N . ALA A 1 187 ? 42.332 4.129 -44.353 1.00 55.12 187 ALA A N 1
ATOM 1489 C CA . ALA A 1 187 ? 43.049 3.274 -45.285 1.00 55.12 187 ALA A CA 1
ATOM 1490 C C . ALA A 1 187 ? 44.347 3.996 -45.673 1.00 55.12 187 ALA A C 1
ATOM 1492 O O . ALA A 1 187 ? 44.296 5.056 -46.292 1.00 55.12 187 ALA A O 1
ATOM 1493 N N . GLY A 1 188 ? 45.495 3.460 -45.265 1.00 56.16 188 GLY A N 1
ATOM 1494 C CA . GLY A 1 188 ? 46.788 4.028 -45.637 1.00 56.16 188 GLY A CA 1
ATOM 1495 C C . GLY A 1 188 ? 47.948 3.473 -44.823 1.00 56.16 188 GLY A C 1
ATOM 1496 O O . GLY A 1 188 ? 48.531 4.202 -44.030 1.00 56.16 188 GLY A O 1
ATOM 1497 N N . ALA A 1 189 ? 48.272 2.193 -45.004 1.00 52.50 189 ALA A N 1
ATOM 1498 C CA . ALA A 1 189 ? 49.592 1.653 -44.671 1.00 52.50 189 ALA A CA 1
ATOM 1499 C C . ALA A 1 189 ? 49.830 0.358 -45.468 1.00 52.50 189 ALA A C 1
ATOM 1501 O O . ALA A 1 189 ? 49.346 -0.707 -45.093 1.00 52.50 189 ALA A O 1
ATOM 1502 N N . GLY A 1 190 ? 50.542 0.499 -46.584 1.00 47.09 190 GLY A N 1
ATOM 1503 C CA . GLY A 1 190 ? 50.911 -0.533 -47.562 1.00 47.09 190 GLY A CA 1
ATOM 1504 C C . GLY A 1 190 ? 50.760 0.086 -48.954 1.00 47.09 190 GLY A C 1
ATOM 1505 O O . GLY A 1 190 ? 49.706 0.637 -49.240 1.00 47.09 190 GLY A O 1
ATOM 1506 N N . GLU A 1 191 ? 51.747 0.176 -49.837 1.00 44.34 191 GLU A N 1
ATOM 1507 C CA . GLU A 1 191 ? 53.053 -0.466 -49.997 1.00 44.34 191 GLU A CA 1
ATOM 1508 C C . GLU A 1 191 ? 53.946 0.483 -50.820 1.00 44.34 191 GLU A C 1
ATOM 1510 O O . GLU A 1 191 ? 53.454 1.346 -51.547 1.00 44.34 191 GLU A O 1
ATOM 1515 N N . GLY A 1 192 ? 55.260 0.302 -50.716 1.00 41.94 192 GLY A N 1
ATOM 1516 C CA . GLY A 1 192 ? 56.268 0.970 -51.532 1.00 41.94 192 GLY A CA 1
ATOM 1517 C C . GLY A 1 192 ? 57.611 0.277 -51.333 1.00 41.94 192 GLY A C 1
ATOM 1518 O O . GLY A 1 192 ? 58.467 0.791 -50.619 1.00 41.94 192 GLY A O 1
ATOM 1519 N N . GLU A 1 193 ? 57.727 -0.936 -51.880 1.00 47.06 193 GLU A N 1
ATOM 1520 C CA . GLU A 1 193 ? 58.973 -1.697 -52.027 1.00 47.06 193 GLU A CA 1
ATOM 1521 C C . GLU A 1 193 ? 60.042 -0.929 -52.825 1.00 47.06 193 GLU A C 1
ATOM 1523 O O . GLU A 1 193 ? 59.726 -0.223 -53.778 1.00 47.06 193 GLU A O 1
ATOM 1528 N N . GLY A 1 194 ? 61.301 -1.157 -52.435 1.00 51.28 194 GLY A N 1
ATOM 1529 C CA . GLY A 1 194 ? 62.473 -1.364 -53.298 1.00 51.28 194 GLY A CA 1
ATOM 1530 C C . GLY A 1 194 ? 62.755 -0.406 -54.461 1.00 51.28 194 GLY A C 1
ATOM 1531 O O . GLY A 1 194 ? 62.128 -0.485 -55.511 1.00 51.28 194 GLY A O 1
ATOM 1532 N N . SER A 1 195 ? 63.865 0.332 -54.368 1.00 45.59 195 SER A N 1
ATOM 1533 C CA . SER A 1 195 ? 65.140 -0.093 -54.974 1.00 45.59 195 SER A CA 1
ATOM 1534 C C . SER A 1 195 ? 66.308 0.759 -54.486 1.00 45.59 195 SER A C 1
ATOM 1536 O O . SER A 1 195 ? 66.072 1.902 -54.041 1.00 45.59 195 SER A O 1
#

Sequence (195 aa):
MFAVALAGYGLLYSLDSELRRGAGPWEMDFAVSGAGEPVVRIRQEGLGISGFEIEFPDEAMPEGFVPKTLRFDEVAPRNTPVPFGRWVYHDLTILPGVVTLELFPEINGTRRHEVELVPRRLFVNRKGHEWQRKGELRLRQGEKFTGGAPDAESSRGRQGSSWWLWLVALTPVLFVAGVFILKRRPAGAGEGEGS